Protein AF-A0A1R3K0H2-F1 (afdb_monomer)

Structure (mmCIF, N/CA/C/O backbone):
data_AF-A0A1R3K0H2-F1
#
_entry.id   AF-A0A1R3K0H2-F1
#
loop_
_atom_site.group_PDB
_atom_site.id
_atom_site.type_symbol
_atom_site.label_atom_id
_atom_site.label_alt_id
_atom_site.label_comp_id
_atom_site.label_asym_id
_atom_site.label_entity_id
_atom_site.label_seq_id
_atom_site.pdbx_PDB_ins_code
_atom_site.Cartn_x
_atom_site.Cartn_y
_atom_site.Cartn_z
_atom_site.occupancy
_atom_site.B_iso_or_equiv
_atom_site.auth_seq_id
_atom_site.auth_comp_id
_atom_site.auth_asym_id
_atom_site.auth_atom_id
_atom_site.pdbx_PDB_model_num
ATOM 1 N N . MET A 1 1 ? -1.964 -8.090 -6.653 1.00 83.81 1 MET A N 1
ATOM 2 C CA . MET A 1 1 ? -3.351 -7.677 -6.337 1.00 83.81 1 MET A CA 1
ATOM 3 C C . MET A 1 1 ? -4.010 -8.508 -5.232 1.00 83.81 1 MET A C 1
ATOM 5 O O . MET A 1 1 ? -4.432 -7.903 -4.263 1.00 83.81 1 MET A O 1
ATOM 9 N N . ALA A 1 2 ? -4.056 -9.849 -5.281 1.00 89.62 2 ALA A N 1
ATOM 10 C CA . ALA A 1 2 ? -4.729 -10.654 -4.237 1.00 89.62 2 ALA A CA 1
ATOM 11 C C . ALA A 1 2 ? -4.262 -10.350 -2.794 1.00 89.62 2 ALA A C 1
ATOM 13 O O . ALA A 1 2 ? -5.081 -10.056 -1.929 1.00 89.62 2 ALA A O 1
ATOM 14 N N . LYS A 1 3 ? -2.940 -10.290 -2.570 1.00 91.94 3 LYS A N 1
ATOM 15 C CA . LYS A 1 3 ? -2.349 -9.921 -1.270 1.00 91.94 3 LYS A CA 1
ATOM 16 C C . LYS A 1 3 ? -2.781 -8.531 -0.774 1.00 91.94 3 LYS A C 1
ATOM 18 O O . LYS A 1 3 ? -2.967 -8.337 0.417 1.00 91.94 3 LYS A O 1
ATOM 23 N N . MET A 1 4 ? -2.967 -7.564 -1.677 1.00 93.75 4 MET A N 1
ATOM 24 C CA . MET A 1 4 ? -3.469 -6.231 -1.317 1.00 93.75 4 MET A CA 1
ATOM 25 C C . MET A 1 4 ? -4.899 -6.316 -0.783 1.00 93.75 4 MET A C 1
ATOM 27 O O . MET A 1 4 ? -5.193 -5.753 0.265 1.00 93.75 4 MET A O 1
ATOM 31 N N . VAL A 1 5 ? -5.773 -7.039 -1.488 1.00 94.38 5 VAL A N 1
ATOM 32 C CA . VAL A 1 5 ? -7.184 -7.203 -1.109 1.00 94.38 5 VAL A CA 1
ATOM 33 C C . VAL A 1 5 ? -7.312 -7.862 0.264 1.00 94.38 5 VAL A C 1
ATOM 35 O O . VAL A 1 5 ? -8.096 -7.400 1.090 1.00 94.38 5 VAL A O 1
ATOM 38 N N . GLU A 1 6 ? -6.514 -8.891 0.543 1.00 95.31 6 GLU A N 1
ATOM 39 C CA . GLU A 1 6 ? -6.482 -9.569 1.845 1.00 95.31 6 GLU A CA 1
ATOM 40 C C . GLU A 1 6 ? -6.096 -8.616 2.991 1.00 95.31 6 GLU A C 1
ATOM 42 O O . GLU A 1 6 ? -6.810 -8.515 3.996 1.00 95.31 6 GLU A O 1
ATOM 47 N N . LEU A 1 7 ? -5.011 -7.852 2.818 1.00 95.69 7 LEU A N 1
ATOM 48 C CA . LEU A 1 7 ? -4.551 -6.892 3.826 1.00 95.69 7 LEU A CA 1
ATOM 49 C C . LEU A 1 7 ? -5.569 -5.766 4.050 1.00 95.69 7 LEU A C 1
ATOM 51 O O . LEU A 1 7 ? -5.880 -5.428 5.192 1.00 95.69 7 LEU A O 1
ATOM 55 N N . LEU A 1 8 ? -6.138 -5.221 2.972 1.00 95.88 8 LEU A N 1
ATOM 56 C CA . LEU A 1 8 ? -7.161 -4.177 3.048 1.00 95.88 8 LEU A CA 1
ATOM 57 C C . LEU A 1 8 ? -8.455 -4.674 3.691 1.00 95.88 8 LEU A C 1
ATOM 59 O O . LEU A 1 8 ? -9.085 -3.929 4.436 1.00 95.88 8 LEU A O 1
ATOM 63 N N . THR A 1 9 ? -8.841 -5.928 3.458 1.00 95.56 9 THR A N 1
ATOM 64 C CA . THR A 1 9 ? -10.026 -6.520 4.091 1.00 95.56 9 THR A CA 1
ATOM 65 C C . THR A 1 9 ? -9.815 -6.676 5.593 1.00 95.56 9 THR A C 1
ATOM 67 O O . THR A 1 9 ? -10.680 -6.290 6.379 1.00 95.56 9 THR A O 1
ATOM 70 N N . THR A 1 10 ? -8.646 -7.166 6.009 1.00 95.12 10 THR A N 1
ATOM 71 C CA . THR A 1 10 ? -8.306 -7.288 7.434 1.00 95.12 10 THR A CA 1
ATOM 72 C C . THR A 1 10 ? -8.248 -5.912 8.107 1.00 95.12 10 THR A C 1
ATOM 74 O O . THR A 1 10 ? -8.772 -5.727 9.207 1.00 95.12 10 THR A O 1
ATOM 77 N N . LEU A 1 11 ? -7.675 -4.906 7.436 1.00 94.81 11 LEU A N 1
ATOM 78 C CA . LEU A 1 11 ? -7.683 -3.527 7.921 1.00 94.81 11 LEU A CA 1
ATOM 79 C C . LEU A 1 11 ? -9.108 -2.959 8.013 1.00 94.81 11 LEU A C 1
ATOM 81 O O . LEU A 1 11 ? -9.439 -2.342 9.023 1.00 94.81 11 LEU A O 1
ATOM 85 N N . LYS A 1 12 ? -9.968 -3.202 7.013 1.00 95.25 12 LYS A N 1
ATOM 86 C CA . LYS A 1 12 ? -11.378 -2.781 7.022 1.00 95.25 12 LYS A CA 1
ATOM 87 C C . LYS A 1 12 ? -12.093 -3.285 8.271 1.00 95.25 12 LYS A C 1
ATOM 89 O O . LYS A 1 12 ? -12.734 -2.495 8.955 1.00 95.25 12 LYS A O 1
ATOM 94 N N . GLN A 1 13 ? -11.951 -4.573 8.588 1.00 94.56 13 GLN A N 1
ATOM 95 C CA . GLN A 1 13 ? -12.569 -5.162 9.781 1.00 94.56 13 GLN A CA 1
ATOM 96 C C . GLN A 1 13 ? -12.091 -4.471 11.057 1.00 94.56 13 GLN A C 1
ATOM 98 O O . GLN A 1 13 ? -12.905 -4.071 11.885 1.00 94.56 13 GLN A O 1
ATOM 103 N N . ARG A 1 14 ? -10.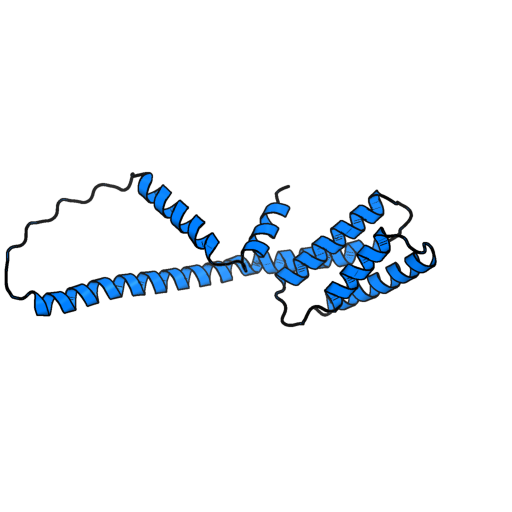779 -4.238 11.178 1.00 92.75 14 ARG A N 1
ATOM 104 C CA . ARG A 1 14 ? -10.211 -3.536 12.334 1.00 92.75 14 ARG A CA 1
ATOM 105 C C . ARG A 1 14 ? -10.749 -2.109 12.471 1.00 92.75 14 ARG A C 1
ATOM 107 O O . ARG A 1 14 ? -11.093 -1.698 13.575 1.00 92.75 14 ARG A O 1
ATOM 114 N N . VAL A 1 15 ? -10.835 -1.365 11.369 1.00 92.06 15 VAL A N 1
ATOM 115 C CA . VAL A 1 15 ? -11.364 0.009 11.349 1.00 92.06 15 VAL A CA 1
ATOM 116 C C . VAL A 1 15 ? -12.847 0.037 11.722 1.00 92.06 15 VAL A C 1
ATOM 118 O O . VAL A 1 15 ? -13.253 0.911 12.481 1.00 92.06 15 VAL A O 1
ATOM 121 N N . LEU A 1 16 ? -13.643 -0.933 11.263 1.00 92.88 16 LEU A N 1
ATOM 122 C CA . LEU A 1 16 ? -15.051 -1.059 11.650 1.00 92.88 16 LEU A CA 1
ATOM 123 C C . LEU A 1 16 ? -15.216 -1.357 13.147 1.00 92.88 16 LEU A C 1
ATOM 125 O O . LEU A 1 16 ? -16.067 -0.748 13.789 1.00 92.88 16 LEU A O 1
ATOM 129 N N . THR A 1 17 ? -14.376 -2.222 13.727 1.00 91.75 17 THR A N 1
ATOM 130 C CA . THR A 1 17 ? -14.357 -2.437 15.185 1.00 91.75 17 THR A CA 1
ATOM 131 C C . THR A 1 17 ? -14.039 -1.140 15.928 1.00 91.75 17 THR A C 1
ATOM 133 O O . THR A 1 17 ? -14.741 -0.785 16.868 1.00 91.75 17 THR A O 1
ATOM 136 N N . LEU A 1 18 ? -13.038 -0.380 15.478 1.00 90.19 18 LEU A N 1
ATOM 137 C CA . LEU A 1 18 ? -12.694 0.899 16.107 1.00 90.19 18 LEU A CA 1
ATOM 138 C C . LEU A 1 18 ? -13.815 1.939 15.977 1.00 90.19 18 LEU A C 1
ATOM 140 O O . LEU A 1 18 ? -14.055 2.680 16.922 1.00 90.19 18 LEU A O 1
ATOM 144 N N . LEU A 1 19 ? -14.524 1.978 14.846 1.00 90.75 19 LEU A N 1
ATOM 145 C CA . LEU A 1 19 ? -15.686 2.854 14.656 1.00 90.75 19 LEU A CA 1
ATOM 146 C C . LEU A 1 19 ? -16.869 2.481 15.558 1.00 90.75 19 LEU A C 1
ATOM 148 O O . LEU A 1 19 ? -17.647 3.364 15.896 1.00 90.75 19 LEU A O 1
ATOM 152 N N . SER A 1 20 ? -16.992 1.216 15.977 1.00 88.94 20 SER A N 1
ATOM 153 C CA . SER A 1 20 ? -18.007 0.813 16.964 1.00 88.94 20 SER A CA 1
ATOM 154 C C . SER A 1 20 ? -17.695 1.292 18.386 1.00 88.94 20 SER A C 1
ATOM 156 O O . SER A 1 20 ? -18.603 1.466 19.190 1.00 88.94 20 SER A O 1
ATOM 158 N N . GLU A 1 21 ? -16.416 1.526 18.699 1.00 88.06 21 GLU A N 1
ATOM 159 C CA . GLU A 1 21 ? -15.972 2.062 19.994 1.00 88.06 21 GLU A CA 1
ATOM 160 C C . GLU A 1 21 ? -15.895 3.600 19.992 1.00 88.06 21 GLU A C 1
ATOM 162 O O . GLU A 1 21 ? -16.084 4.239 21.026 1.00 88.06 21 GLU A O 1
ATOM 167 N N . TRP A 1 22 ? -15.608 4.191 18.830 1.00 84.31 22 TRP A N 1
ATOM 168 C CA . TRP A 1 22 ? -15.421 5.626 18.613 1.00 84.31 22 TRP A CA 1
ATOM 169 C C . TRP A 1 22 ? -16.321 6.099 17.469 1.00 84.31 22 TRP A C 1
ATOM 171 O O . TRP A 1 22 ? -15.839 6.400 16.369 1.00 84.31 22 TRP A O 1
ATOM 181 N N . GLU A 1 23 ? -17.630 6.133 17.731 1.00 78.12 23 GLU A N 1
ATOM 182 C CA . GLU A 1 23 ? -18.634 6.569 16.756 1.00 78.12 23 GLU A CA 1
ATOM 183 C C . GLU A 1 23 ? -18.294 7.959 16.187 1.00 78.12 23 GLU A C 1
ATOM 185 O O . GLU A 1 23 ? -17.787 8.841 16.884 1.00 78.12 23 GLU A O 1
ATOM 190 N N . ASP A 1 24 ? -18.535 8.133 14.885 1.00 77.00 24 ASP A N 1
ATOM 191 C CA . ASP A 1 24 ? -18.337 9.384 14.142 1.00 77.00 24 ASP A CA 1
ATOM 192 C C . ASP A 1 24 ? -16.923 9.990 14.161 1.00 77.00 24 ASP A C 1
ATOM 194 O O . ASP A 1 24 ? -16.741 11.170 13.858 1.00 77.00 24 ASP A O 1
ATOM 198 N N . HIS A 1 25 ? -15.875 9.199 14.428 1.00 87.75 25 HIS A N 1
ATOM 199 C CA . HIS A 1 25 ? -14.508 9.708 14.314 1.00 87.75 25 HIS A CA 1
ATOM 200 C C . HIS A 1 25 ? -14.132 9.988 12.836 1.00 87.75 25 HIS A C 1
ATOM 202 O O . HIS A 1 25 ? -13.887 9.045 12.066 1.00 87.75 25 HIS A O 1
ATOM 208 N N . PRO A 1 26 ? -13.967 11.261 12.414 1.00 87.88 26 PRO A N 1
ATOM 209 C CA . PRO A 1 26 ? -13.812 11.623 10.998 1.00 87.88 26 PRO A CA 1
ATOM 210 C C . PRO A 1 26 ? -12.513 11.075 10.390 1.00 87.88 26 PRO A C 1
ATOM 212 O O . PRO A 1 26 ? -12.411 10.817 9.189 1.00 87.88 26 PRO A O 1
ATOM 215 N N . GLY A 1 27 ? -11.491 10.860 11.222 1.00 89.06 27 GLY A N 1
ATOM 216 C CA . GLY A 1 27 ? -10.244 10.232 10.801 1.00 89.06 27 GLY A CA 1
ATOM 217 C C . GLY A 1 27 ? -10.419 8.762 10.407 1.00 89.06 27 GLY A C 1
ATOM 218 O O . GLY A 1 27 ? -9.862 8.349 9.392 1.00 89.06 27 GLY A O 1
ATOM 219 N N . LEU A 1 28 ? -11.225 8.005 11.163 1.00 90.62 28 LEU A N 1
ATOM 220 C CA . LEU A 1 28 ? -11.474 6.580 10.915 1.00 90.62 28 LEU A CA 1
ATOM 221 C C . LEU A 1 28 ? -12.413 6.394 9.720 1.00 90.62 28 LEU A C 1
ATOM 223 O O . LEU A 1 28 ? -12.140 5.554 8.866 1.00 90.62 28 LEU A O 1
ATOM 227 N N . GLN A 1 29 ? -13.449 7.233 9.603 1.00 91.31 29 GLN A N 1
ATOM 228 C CA . GLN A 1 29 ? -14.325 7.257 8.427 1.00 91.31 29 GLN A CA 1
ATOM 229 C C . GLN A 1 29 ? -13.528 7.519 7.147 1.00 91.31 29 GLN A C 1
ATOM 231 O O . GLN A 1 29 ? -13.678 6.798 6.165 1.00 91.31 29 GLN A O 1
ATOM 236 N N . LYS A 1 30 ? -12.592 8.480 7.172 1.00 91.25 30 LYS A N 1
ATOM 237 C CA . LYS A 1 30 ? -11.777 8.756 5.986 1.00 91.25 30 LYS A CA 1
ATOM 238 C C . LYS A 1 30 ? -10.866 7.592 5.602 1.00 91.25 30 LYS A C 1
ATOM 240 O O . LYS A 1 30 ? -10.655 7.354 4.420 1.00 91.25 30 LYS A O 1
ATOM 245 N N . VAL A 1 31 ? -10.318 6.876 6.583 1.00 92.38 31 VAL A N 1
ATOM 246 C CA . VAL A 1 31 ? -9.542 5.652 6.330 1.00 92.38 31 VAL A CA 1
ATOM 247 C C . VAL A 1 31 ? -10.438 4.576 5.708 1.00 92.38 31 VAL A C 1
ATOM 249 O O . VAL A 1 31 ? -10.039 3.964 4.721 1.00 92.38 31 VAL A O 1
ATOM 252 N N . LEU A 1 32 ? -11.655 4.390 6.225 1.00 94.00 32 LEU A N 1
ATOM 253 C CA . LEU A 1 32 ? -12.625 3.436 5.688 1.00 94.00 32 LEU A CA 1
ATOM 254 C C . LEU A 1 32 ? -12.996 3.741 4.228 1.00 94.00 32 LEU A C 1
ATOM 256 O O . LEU A 1 32 ? -12.903 2.846 3.392 1.00 94.00 32 LEU A O 1
ATOM 260 N N . GLU A 1 33 ? -13.326 4.995 3.903 1.00 93.50 33 GLU A N 1
ATOM 261 C CA . GLU A 1 33 ? -13.623 5.428 2.526 1.00 93.50 33 GLU A CA 1
ATOM 262 C C . GLU A 1 33 ? -12.489 5.076 1.554 1.00 93.50 33 GLU A C 1
ATOM 264 O O . GLU A 1 33 ? -12.728 4.600 0.445 1.00 93.50 33 GLU A O 1
ATOM 269 N N . LEU A 1 34 ? -11.236 5.298 1.966 1.00 92.62 34 LEU A N 1
ATOM 270 C CA . LEU A 1 34 ? -10.072 4.997 1.133 1.00 92.62 34 LEU A CA 1
ATOM 271 C C . LEU A 1 34 ? -9.880 3.497 0.937 1.00 92.62 34 LEU A C 1
ATOM 273 O O . LEU A 1 34 ? -9.536 3.071 -0.163 1.00 92.62 34 LEU A O 1
ATOM 277 N N . ILE A 1 35 ? -10.126 2.692 1.971 1.00 94.56 35 ILE A N 1
ATOM 278 C CA . ILE A 1 35 ? -10.078 1.232 1.858 1.00 94.56 35 ILE A CA 1
ATOM 279 C C . ILE A 1 35 ? -11.144 0.742 0.875 1.00 94.56 35 ILE A C 1
ATOM 281 O O . ILE A 1 35 ? -10.847 -0.083 0.015 1.00 94.56 35 ILE A O 1
ATOM 285 N N . GLU A 1 36 ? -12.370 1.255 0.965 1.00 92.94 36 GLU A N 1
ATOM 286 C CA . GLU A 1 36 ? -13.456 0.874 0.057 1.00 92.94 36 GLU A CA 1
ATOM 287 C C . GLU A 1 36 ? -13.173 1.291 -1.384 1.00 92.94 36 GLU A C 1
ATOM 289 O O . GLU A 1 36 ? -13.356 0.491 -2.300 1.00 92.94 36 GLU A O 1
ATOM 294 N N . MET A 1 37 ? -12.635 2.496 -1.578 1.00 93.88 37 MET A N 1
ATOM 295 C CA . MET A 1 37 ? -12.185 2.963 -2.886 1.00 93.88 37 MET A CA 1
ATOM 296 C C . MET A 1 37 ? -11.101 2.049 -3.468 1.00 93.88 37 MET A C 1
ATOM 298 O O . MET A 1 37 ? -11.191 1.671 -4.632 1.00 93.88 37 MET A O 1
ATOM 302 N N . LEU A 1 38 ? -10.103 1.666 -2.665 1.00 92.19 38 LEU A N 1
ATOM 303 C CA . LEU A 1 38 ? -9.014 0.780 -3.082 1.00 92.19 38 LEU A CA 1
ATOM 304 C C . LEU A 1 38 ? -9.493 -0.639 -3.412 1.00 92.19 38 LEU A C 1
ATOM 306 O O . LEU A 1 38 ? -8.995 -1.250 -4.355 1.00 92.19 38 LEU A O 1
ATOM 310 N N . LEU A 1 39 ? -10.460 -1.164 -2.656 1.00 93.12 39 LEU A N 1
ATOM 311 C CA . LEU A 1 39 ? -11.068 -2.472 -2.911 1.00 93.12 39 LEU A CA 1
ATOM 312 C C . LEU A 1 39 ? -11.958 -2.476 -4.164 1.00 93.12 39 LEU A C 1
ATOM 314 O O . LEU A 1 39 ? -12.143 -3.530 -4.767 1.00 93.12 39 LEU A O 1
ATOM 318 N N . ALA A 1 40 ? -12.483 -1.318 -4.570 1.00 93.06 40 ALA A N 1
ATOM 319 C CA . ALA A 1 40 ? -13.296 -1.159 -5.774 1.00 93.06 40 ALA A CA 1
ATOM 320 C C . ALA A 1 40 ? -12.472 -0.980 -7.066 1.00 93.06 40 ALA A C 1
ATOM 322 O O . ALA A 1 40 ? -13.046 -0.874 -8.152 1.00 93.06 40 ALA A O 1
ATOM 323 N N . ILE A 1 41 ? -11.137 -0.932 -6.978 1.00 87.56 41 ILE A N 1
ATOM 324 C CA . ILE A 1 41 ? -10.267 -0.732 -8.140 1.00 87.56 41 ILE A CA 1
ATOM 325 C C . ILE A 1 41 ? -10.353 -1.942 -9.097 1.00 87.56 41 ILE A C 1
ATOM 327 O O . ILE A 1 41 ? -10.151 -3.079 -8.662 1.00 87.56 41 ILE A O 1
ATOM 331 N N . PRO A 1 42 ? -10.581 -1.734 -10.414 1.00 86.62 42 PRO A N 1
ATOM 332 C CA . PRO A 1 42 ? -10.559 -2.814 -11.400 1.00 86.62 42 PRO A CA 1
ATOM 333 C C . PRO A 1 42 ? -9.203 -3.524 -11.462 1.00 86.62 42 PRO A C 1
ATOM 335 O O . PRO A 1 42 ? -8.159 -2.877 -11.393 1.00 86.62 42 PRO A O 1
ATOM 338 N N . LEU A 1 43 ? -9.197 -4.837 -11.708 1.00 80.94 43 LEU A N 1
ATOM 339 C CA . LEU A 1 43 ? -7.959 -5.620 -11.866 1.00 80.94 43 LEU A CA 1
ATOM 340 C C . LEU A 1 43 ? -7.087 -5.175 -13.051 1.00 80.94 43 LEU A C 1
ATOM 342 O O . LEU A 1 43 ? -5.891 -5.444 -13.049 1.00 80.94 43 LEU A O 1
ATOM 346 N N . SER A 1 44 ? -7.672 -4.493 -14.038 1.00 81.81 44 SER A N 1
ATOM 347 C CA . SER A 1 44 ? -6.956 -3.891 -15.169 1.00 81.81 44 SER A CA 1
ATOM 348 C C . SER A 1 44 ? -6.187 -2.617 -14.804 1.00 81.81 44 SER A C 1
ATOM 350 O O . SER A 1 44 ? -5.490 -2.060 -15.647 1.00 81.81 44 SER A O 1
ATOM 352 N N . THR A 1 45 ? -6.331 -2.120 -13.574 1.00 82.50 45 THR A N 1
ATOM 353 C CA . THR A 1 45 ? -5.674 -0.891 -13.135 1.00 82.50 45 THR A CA 1
ATOM 354 C C . THR A 1 45 ? -4.159 -1.085 -13.065 1.00 82.50 45 THR A C 1
ATOM 356 O O . THR A 1 45 ? -3.708 -2.070 -12.473 1.00 82.50 45 THR A O 1
ATOM 359 N N . PRO A 1 46 ? -3.364 -0.138 -13.596 1.00 84.75 46 PRO A N 1
ATOM 360 C CA . PRO A 1 46 ? -1.911 -0.188 -13.490 1.00 84.75 46 PRO A CA 1
ATOM 361 C C . PRO A 1 46 ? -1.432 -0.307 -12.036 1.00 84.75 46 PRO A C 1
ATOM 363 O O . PRO A 1 46 ? -1.971 0.355 -11.142 1.00 84.75 46 PRO A O 1
ATOM 366 N N . LEU A 1 47 ? -0.378 -1.102 -11.815 1.00 85.38 47 LEU A N 1
ATOM 367 C CA . LEU A 1 47 ? 0.219 -1.333 -10.492 1.00 85.38 47 LEU A CA 1
ATOM 368 C C . LEU A 1 47 ? 0.557 -0.015 -9.780 1.00 85.38 47 LEU A C 1
ATOM 370 O O . LEU A 1 47 ? 0.200 0.149 -8.615 1.00 85.38 47 LEU A O 1
ATOM 374 N N . ALA A 1 48 ? 1.142 0.939 -10.509 1.00 83.12 48 ALA A N 1
ATOM 375 C CA . ALA A 1 48 ? 1.515 2.259 -10.005 1.00 83.12 48 ALA A CA 1
ATOM 376 C C . ALA A 1 48 ? 0.340 3.010 -9.371 1.00 83.12 48 ALA A C 1
ATOM 378 O O . ALA A 1 48 ? 0.457 3.583 -8.292 1.00 83.12 48 ALA A O 1
ATOM 379 N N . LYS A 1 49 ? -0.845 2.945 -9.985 1.00 84.25 49 LYS A N 1
ATOM 380 C CA . LYS A 1 49 ? -2.036 3.620 -9.461 1.00 84.25 49 LYS A CA 1
ATOM 381 C C . LYS A 1 49 ? -2.543 2.968 -8.173 1.00 84.25 49 LYS A C 1
ATOM 383 O O . LYS A 1 49 ? -2.950 3.673 -7.248 1.00 84.25 49 LYS A O 1
ATOM 388 N N . ALA A 1 50 ? -2.491 1.639 -8.088 1.00 87.69 50 ALA A N 1
ATOM 389 C CA . ALA A 1 50 ? -2.803 0.923 -6.852 1.00 87.69 50 ALA A CA 1
ATOM 390 C C . ALA A 1 50 ? -1.767 1.222 -5.749 1.00 87.69 50 ALA A C 1
ATOM 392 O O . ALA A 1 50 ? -2.141 1.439 -4.595 1.00 87.69 50 ALA A O 1
ATOM 393 N N . LEU A 1 51 ? -0.482 1.301 -6.110 1.00 88.31 51 LEU A N 1
ATOM 394 C CA . LEU A 1 51 ? 0.619 1.653 -5.216 1.00 88.31 51 LEU A CA 1
ATOM 395 C C . LEU A 1 51 ? 0.454 3.059 -4.622 1.00 88.31 51 LEU A C 1
ATOM 397 O O . LEU A 1 51 ? 0.525 3.208 -3.401 1.00 88.31 51 LEU A O 1
ATOM 401 N N . SER A 1 52 ? 0.156 4.070 -5.445 1.00 87.38 52 SER A N 1
ATOM 402 C CA . SER A 1 52 ? -0.098 5.436 -4.965 1.00 87.38 52 SER A CA 1
ATOM 403 C C . SER A 1 52 ? -1.276 5.488 -3.988 1.00 87.38 52 SER A C 1
ATOM 405 O O . SER A 1 52 ? -1.212 6.164 -2.961 1.00 87.38 52 SER A O 1
ATOM 407 N N . GLY A 1 53 ? -2.347 4.736 -4.262 1.00 89.69 53 GLY A N 1
ATOM 408 C CA . GLY A 1 53 ? -3.490 4.643 -3.354 1.00 89.69 53 GLY A CA 1
ATOM 409 C C . GLY A 1 53 ? -3.127 4.020 -1.999 1.00 89.69 53 GLY A C 1
ATOM 410 O O . GLY A 1 53 ? -3.552 4.522 -0.957 1.00 89.69 53 GLY A O 1
ATOM 411 N N . LEU A 1 54 ? -2.293 2.973 -1.987 1.00 91.06 54 LEU A N 1
ATOM 412 C CA . LEU A 1 54 ? -1.790 2.360 -0.751 1.00 91.06 54 LEU A CA 1
ATOM 413 C C . LEU A 1 54 ? -0.885 3.305 0.048 1.00 91.06 54 LEU A C 1
ATOM 415 O O . LEU A 1 54 ? -1.014 3.390 1.268 1.00 91.06 54 LEU A O 1
ATOM 419 N N . GLN A 1 55 ? 0.001 4.045 -0.621 1.00 89.56 55 GLN A N 1
ATOM 420 C CA . GLN A 1 55 ? 0.852 5.051 0.023 1.00 89.56 55 GLN A CA 1
ATOM 421 C C . GLN A 1 55 ? 0.015 6.162 0.667 1.00 89.56 55 GLN A C 1
ATOM 423 O O . GLN A 1 55 ? 0.263 6.549 1.812 1.00 89.56 55 GLN A O 1
ATOM 428 N N . PHE A 1 56 ? -1.020 6.633 -0.033 1.00 89.88 56 PHE A N 1
ATOM 429 C CA . PHE A 1 56 ? -1.947 7.628 0.496 1.00 89.88 56 PHE A CA 1
ATOM 430 C C . PHE A 1 56 ? -2.704 7.114 1.730 1.00 89.88 56 PHE A C 1
ATOM 432 O O . PHE A 1 56 ? -2.809 7.824 2.735 1.00 89.88 56 PHE A O 1
ATOM 439 N N . LEU A 1 57 ? -3.176 5.862 1.692 1.00 90.81 57 LEU A N 1
ATOM 440 C CA . LEU A 1 57 ? -3.815 5.204 2.833 1.00 90.81 57 LEU A CA 1
ATOM 441 C C . LEU A 1 57 ? -2.869 5.117 4.040 1.00 90.81 57 LEU A C 1
ATOM 443 O O . LEU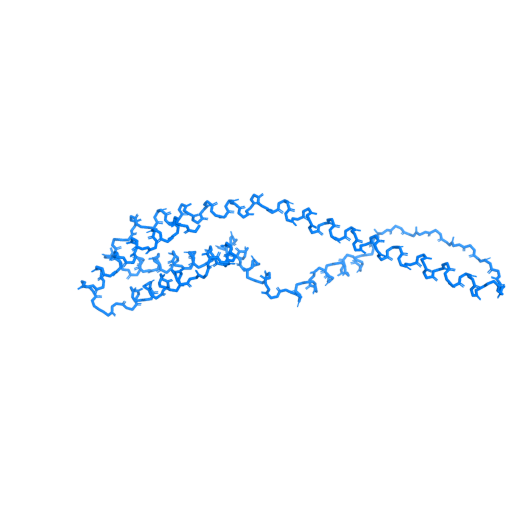 A 1 57 ? -3.247 5.525 5.137 1.00 90.81 57 LEU A O 1
ATOM 447 N N . LEU A 1 58 ? -1.637 4.639 3.841 1.00 89.69 58 LEU A N 1
ATOM 448 C CA . LEU A 1 58 ? -0.626 4.539 4.898 1.00 89.69 58 LEU A CA 1
ATOM 449 C C . LEU A 1 58 ? -0.329 5.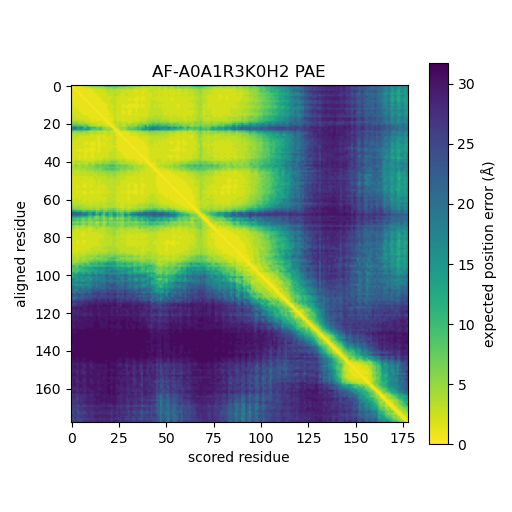899 5.533 1.00 89.69 58 LEU A C 1
ATOM 451 O O . LEU A 1 58 ? -0.264 6.011 6.757 1.00 89.69 58 LEU A O 1
ATOM 455 N N . ASN A 1 59 ? -0.207 6.951 4.720 1.00 89.25 59 ASN A N 1
ATOM 456 C CA . ASN A 1 59 ? -0.021 8.304 5.230 1.00 89.25 59 ASN A CA 1
ATOM 457 C C . ASN A 1 59 ? -1.215 8.756 6.083 1.00 89.25 59 ASN A C 1
ATOM 459 O O . ASN A 1 59 ? -1.036 9.309 7.167 1.00 89.25 59 ASN A O 1
ATOM 463 N N . ARG A 1 60 ? -2.446 8.472 5.637 1.00 87.50 60 ARG A N 1
ATOM 464 C CA . ARG A 1 60 ? -3.654 8.803 6.402 1.00 87.50 60 ARG A CA 1
ATOM 465 C C . ARG A 1 60 ? -3.714 8.059 7.737 1.00 87.50 60 ARG A C 1
ATOM 467 O O . ARG A 1 60 ? -4.098 8.661 8.737 1.00 87.50 60 ARG A O 1
ATOM 474 N N . MET A 1 61 ? -3.326 6.785 7.762 1.00 88.31 61 MET A N 1
ATOM 475 C CA . MET A 1 61 ? -3.252 5.985 8.987 1.00 88.31 61 MET A CA 1
ATOM 476 C C . MET A 1 61 ? -2.189 6.517 9.951 1.00 88.31 61 MET A C 1
ATOM 478 O O . MET A 1 61 ? -2.466 6.642 11.140 1.00 88.31 61 MET A O 1
ATOM 482 N N . ARG A 1 62 ? -1.014 6.910 9.447 1.00 86.50 62 ARG A N 1
ATOM 483 C CA . ARG A 1 62 ? 0.041 7.532 10.259 1.00 86.50 62 ARG A CA 1
ATOM 484 C C . ARG A 1 62 ? -0.444 8.823 10.919 1.00 86.50 62 ARG A C 1
ATOM 486 O O . ARG A 1 62 ? -0.361 8.958 12.134 1.00 86.50 62 ARG A O 1
ATOM 493 N N . MET A 1 63 ? -1.045 9.723 10.138 1.00 85.44 63 MET A N 1
ATOM 494 C CA . MET A 1 63 ? -1.635 10.966 10.656 1.00 85.44 63 MET A CA 1
ATOM 495 C C . MET A 1 63 ? -2.717 10.699 11.707 1.00 85.44 63 MET A C 1
ATOM 497 O O . MET A 1 63 ? -2.846 11.447 12.673 1.00 85.44 63 MET A O 1
ATOM 501 N N . LEU A 1 64 ? -3.508 9.638 11.534 1.00 85.75 64 LEU A N 1
ATOM 502 C CA . LEU A 1 64 ? -4.510 9.235 12.516 1.00 85.75 64 LEU A CA 1
ATOM 503 C C . LEU A 1 64 ? -3.868 8.782 13.841 1.00 85.75 64 LEU A C 1
ATOM 505 O O . LEU A 1 64 ? -4.386 9.123 14.900 1.00 85.75 64 LEU A O 1
ATOM 509 N N . GLN A 1 65 ? -2.754 8.048 13.786 1.00 83.94 65 GLN A N 1
ATOM 510 C CA . GLN A 1 65 ? -2.030 7.584 14.975 1.00 83.94 65 GLN A CA 1
ATOM 511 C C . GLN A 1 65 ? -1.315 8.728 15.708 1.00 83.94 65 GLN A C 1
ATOM 513 O O . GLN A 1 65 ? -1.378 8.797 16.934 1.00 83.94 65 GLN A O 1
ATOM 518 N N . GLU A 1 66 ? -0.686 9.652 14.976 1.00 81.19 66 GLU A N 1
ATOM 519 C CA . GLU A 1 66 ? 0.006 10.817 15.552 1.00 81.19 66 GLU A CA 1
ATOM 520 C C . GLU A 1 66 ? -0.963 11.774 16.259 1.00 81.19 66 GLU A C 1
ATOM 522 O O . GLU A 1 66 ? -0.686 12.248 17.359 1.00 81.19 66 GLU A O 1
ATOM 527 N N . ASN A 1 67 ? -2.140 12.002 15.668 1.00 73.81 67 ASN A N 1
ATOM 528 C CA . ASN A 1 67 ? -3.181 12.855 16.247 1.00 73.81 67 ASN A CA 1
ATOM 529 C C . ASN A 1 67 ? -4.034 12.138 17.313 1.00 73.81 67 ASN A C 1
ATOM 531 O O . ASN A 1 67 ? -4.923 12.747 17.909 1.00 73.81 67 ASN A O 1
ATOM 535 N N . GLY A 1 68 ? -3.787 10.848 17.562 1.00 64.88 68 GLY A N 1
ATOM 536 C CA . GLY A 1 68 ? -4.579 10.030 18.473 1.00 64.88 68 GLY A CA 1
ATOM 537 C C . GLY A 1 68 ? -3.938 8.674 18.754 1.00 64.88 68 GLY A C 1
ATOM 538 O O . GLY A 1 68 ? -4.286 7.672 18.134 1.00 64.88 68 GLY A O 1
ATOM 539 N N . SER A 1 69 ? -3.086 8.609 19.784 1.00 61.59 69 SER A N 1
ATOM 540 C CA . SER A 1 69 ? -2.377 7.389 20.230 1.00 61.59 69 SER A CA 1
ATOM 541 C C . SER A 1 69 ? -3.288 6.219 20.660 1.00 61.59 69 SER A C 1
ATOM 543 O O . SER A 1 69 ? -2.789 5.164 21.049 1.00 61.59 69 SER A O 1
ATOM 545 N N . LYS A 1 70 ? -4.617 6.383 20.645 1.00 68.69 70 LYS A N 1
ATOM 546 C CA . LYS A 1 70 ? -5.581 5.376 21.118 1.00 68.69 70 LYS A CA 1
ATOM 547 C C . LYS A 1 70 ? -5.896 4.294 20.080 1.00 68.69 70 LYS A C 1
ATOM 549 O O . LYS A 1 70 ? -6.447 3.259 20.442 1.00 68.69 70 LYS A O 1
ATOM 554 N N . PHE A 1 71 ? -5.541 4.493 18.810 1.00 77.31 71 PHE A N 1
ATOM 555 C CA . PHE A 1 71 ? -5.838 3.532 17.747 1.00 77.31 71 PHE A CA 1
ATOM 556 C C . PHE A 1 71 ? -4.658 2.581 17.521 1.00 77.31 71 PHE A C 1
ATOM 558 O O . PHE A 1 71 ? -3.675 2.925 16.862 1.00 77.31 71 PHE A O 1
ATOM 565 N N . SER A 1 72 ? -4.762 1.356 18.044 1.00 75.12 72 SER A N 1
ATOM 566 C CA . SER A 1 72 ? -3.800 0.295 17.725 1.00 75.12 72 SER A CA 1
ATOM 567 C C . SER A 1 72 ? -4.067 -0.243 16.313 1.00 75.12 72 SER A C 1
ATOM 569 O O . SER A 1 72 ? -4.899 -1.139 16.114 1.00 75.12 72 SER A O 1
ATOM 571 N N . LEU A 1 73 ? -3.404 0.387 15.337 1.00 80.69 73 LEU A N 1
ATOM 572 C CA . LEU A 1 73 ? -3.377 0.016 13.917 1.00 80.69 73 LEU A CA 1
ATOM 573 C C . LEU A 1 73 ? -2.003 -0.496 13.459 1.00 80.69 73 LEU A C 1
ATOM 575 O O . LEU A 1 73 ? -1.886 -0.939 12.320 1.00 80.69 73 LEU A O 1
ATOM 579 N N . SER A 1 74 ? -0.982 -0.450 14.321 1.00 78.94 74 SER A N 1
ATOM 580 C CA . SER A 1 74 ? 0.408 -0.774 13.970 1.00 78.94 74 SER A CA 1
ATOM 581 C C . SER A 1 74 ? 0.557 -2.179 13.381 1.00 78.94 74 SER A C 1
ATOM 583 O O . SER A 1 74 ? 1.207 -2.331 12.351 1.00 78.94 74 SER A O 1
ATOM 585 N N . ASP A 1 75 ? -0.167 -3.160 13.930 1.00 84.06 75 ASP A N 1
ATOM 586 C CA . ASP A 1 75 ? -0.166 -4.552 13.451 1.00 84.06 75 ASP A CA 1
ATOM 587 C C . ASP A 1 75 ? -0.591 -4.685 11.974 1.00 84.06 75 ASP A C 1
ATOM 589 O O . ASP A 1 75 ? -0.184 -5.616 11.283 1.00 84.06 75 ASP A O 1
ATOM 593 N N . GLN A 1 76 ? -1.386 -3.732 11.471 1.00 88.62 76 GLN A N 1
ATOM 594 C CA . GLN A 1 76 ? -1.866 -3.701 10.085 1.00 88.62 76 GLN A CA 1
ATOM 595 C C . GLN A 1 76 ? -0.999 -2.826 9.173 1.00 88.62 76 GLN A C 1
ATOM 597 O O . GLN A 1 76 ? -1.012 -3.007 7.954 1.00 88.62 76 GLN A O 1
ATOM 602 N N . VAL A 1 77 ? -0.253 -1.877 9.745 1.00 87.56 77 VAL A N 1
ATOM 603 C CA . VAL A 1 77 ? 0.618 -0.960 8.999 1.00 87.56 77 VAL A CA 1
ATOM 604 C C . VAL A 1 77 ? 1.836 -1.697 8.455 1.00 87.56 77 VAL A C 1
ATOM 606 O O . VAL A 1 77 ? 2.153 -1.532 7.278 1.00 87.56 77 VAL A O 1
ATOM 609 N N . ASP A 1 78 ? 2.480 -2.546 9.257 1.00 89.69 78 ASP A N 1
ATOM 610 C CA . ASP A 1 78 ? 3.721 -3.219 8.851 1.00 89.69 78 ASP A CA 1
ATOM 611 C C . ASP A 1 78 ? 3.542 -4.145 7.630 1.00 89.69 78 ASP A C 1
ATOM 613 O O . ASP A 1 78 ? 4.323 -4.035 6.675 1.00 89.69 78 ASP A O 1
ATOM 617 N N . PRO A 1 79 ? 2.500 -5.003 7.556 1.00 93.25 79 PRO A N 1
ATOM 618 C CA . PRO A 1 79 ? 2.251 -5.816 6.365 1.00 93.25 79 PRO A CA 1
ATOM 619 C C . PRO A 1 79 ? 1.962 -4.982 5.110 1.00 93.25 79 PRO A C 1
ATOM 621 O O . PRO A 1 79 ? 2.394 -5.345 4.011 1.00 93.25 79 PRO A O 1
ATOM 624 N N . LEU A 1 80 ? 1.245 -3.861 5.258 1.00 92.62 80 LEU A N 1
ATOM 625 C CA . LEU A 1 80 ? 0.947 -2.942 4.157 1.00 92.62 80 LEU A CA 1
ATOM 626 C C . LEU A 1 80 ? 2.206 -2.214 3.679 1.00 92.62 80 LEU A C 1
ATOM 628 O O . LEU A 1 80 ? 2.425 -2.105 2.473 1.00 92.62 80 LEU A O 1
ATOM 632 N N . LEU A 1 81 ? 3.058 -1.767 4.601 1.00 91.12 81 LEU A N 1
ATOM 633 C CA . LEU A 1 81 ? 4.329 -1.129 4.278 1.00 91.12 81 LEU A CA 1
ATOM 634 C C . LEU A 1 81 ? 5.260 -2.101 3.544 1.00 91.12 81 LEU A C 1
ATOM 636 O O . LEU A 1 81 ? 5.815 -1.755 2.504 1.00 91.12 81 LEU A O 1
ATOM 640 N N . SER A 1 82 ? 5.355 -3.346 4.018 1.00 93.56 82 SER A N 1
ATOM 641 C CA . SER A 1 82 ? 6.106 -4.408 3.340 1.00 93.56 82 SER A CA 1
ATOM 642 C C . SER A 1 82 ? 5.607 -4.644 1.909 1.00 93.56 82 SER A C 1
ATOM 644 O O . SER A 1 82 ? 6.411 -4.785 0.982 1.00 93.56 82 SER A O 1
ATOM 646 N N . LEU A 1 83 ? 4.283 -4.638 1.701 1.00 94.25 83 LEU A N 1
ATOM 647 C CA . LEU A 1 83 ? 3.696 -4.750 0.367 1.00 94.25 83 LEU A CA 1
ATOM 648 C C . LEU A 1 83 ? 4.100 -3.568 -0.525 1.00 94.25 83 LEU A C 1
ATOM 650 O O . LEU A 1 83 ? 4.569 -3.799 -1.640 1.00 94.25 83 LEU A O 1
ATOM 654 N N . VAL A 1 84 ? 3.976 -2.334 -0.030 1.00 91.44 84 VAL A N 1
ATOM 655 C CA . VAL A 1 84 ? 4.372 -1.114 -0.755 1.00 91.44 84 VAL A CA 1
ATOM 656 C C . VAL A 1 84 ? 5.843 -1.171 -1.160 1.00 91.44 84 VAL A C 1
ATOM 658 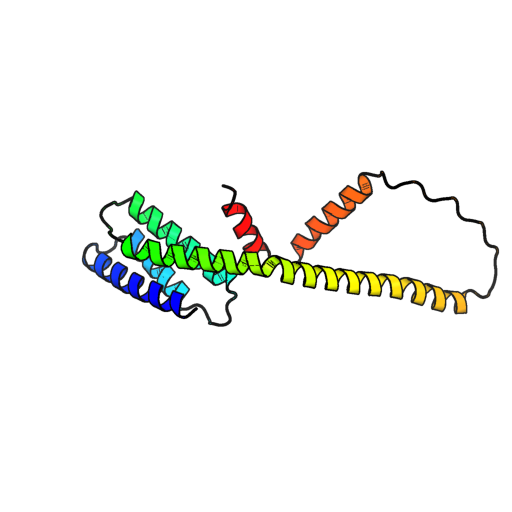O O . VAL A 1 84 ? 6.142 -0.996 -2.338 1.00 91.44 84 VAL A O 1
ATOM 661 N N . CYS A 1 85 ? 6.748 -1.515 -0.242 1.00 91.62 85 CYS A N 1
ATOM 662 C CA . CYS A 1 85 ? 8.173 -1.645 -0.554 1.00 91.62 85 CYS A CA 1
ATOM 663 C C . CYS A 1 85 ? 8.439 -2.721 -1.615 1.00 91.62 85 CYS A C 1
ATOM 665 O O . CYS A 1 85 ? 9.249 -2.517 -2.517 1.00 91.62 85 CYS A O 1
ATOM 667 N N . SER A 1 86 ? 7.740 -3.860 -1.547 1.00 93.94 86 SER A N 1
ATOM 668 C CA . SER A 1 86 ? 7.882 -4.911 -2.561 1.00 93.94 86 SER A CA 1
ATOM 669 C C . SER A 1 86 ? 7.427 -4.448 -3.948 1.00 93.94 86 SER A C 1
ATOM 671 O O . SER A 1 86 ? 8.052 -4.794 -4.945 1.00 93.94 86 SER A O 1
ATOM 673 N N . TRP A 1 87 ? 6.369 -3.635 -4.018 1.00 92.62 87 TRP A N 1
ATOM 674 C CA . TRP A 1 87 ? 5.843 -3.099 -5.273 1.00 92.62 87 TRP A CA 1
ATOM 675 C C . TRP A 1 87 ? 6.727 -1.996 -5.842 1.00 92.62 87 TRP A C 1
ATOM 677 O O . TRP A 1 87 ? 7.005 -2.021 -7.033 1.00 92.62 87 TRP A O 1
ATOM 687 N N . GLN A 1 88 ? 7.261 -1.116 -4.995 1.00 88.00 88 GLN A N 1
ATOM 688 C CA . GLN A 1 88 ? 8.269 -0.130 -5.397 1.00 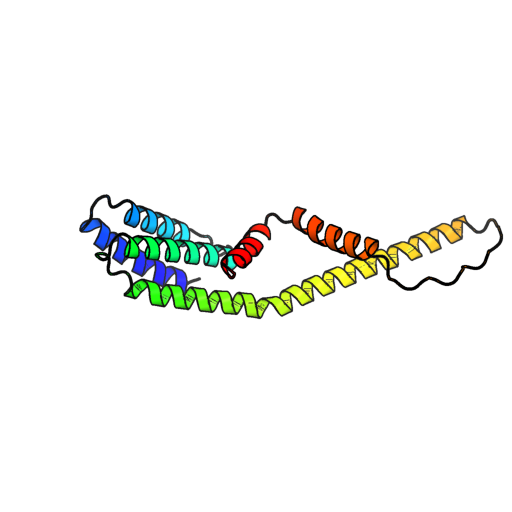88.00 88 GLN A CA 1
ATOM 689 C C . GLN A 1 88 ? 9.518 -0.795 -5.972 1.00 88.00 88 GLN A C 1
ATOM 691 O O . GLN A 1 88 ? 10.054 -0.339 -6.977 1.00 88.00 88 GLN A O 1
ATOM 696 N N . LYS A 1 89 ? 9.969 -1.896 -5.361 1.00 88.19 89 LYS A N 1
ATOM 697 C CA . LYS A 1 89 ? 11.098 -2.660 -5.888 1.00 88.19 89 LYS A CA 1
ATOM 698 C C . LYS A 1 89 ? 10.789 -3.237 -7.271 1.00 88.19 89 LYS A C 1
ATOM 700 O O . LYS A 1 89 ? 11.609 -3.098 -8.165 1.00 88.19 89 LYS A O 1
ATOM 705 N N . MET A 1 90 ? 9.605 -3.823 -7.462 1.00 85.69 90 MET A N 1
ATOM 706 C CA . MET A 1 90 ? 9.193 -4.319 -8.782 1.00 85.69 90 MET A CA 1
ATOM 707 C C . MET A 1 90 ? 9.125 -3.203 -9.831 1.00 85.69 90 MET A C 1
ATOM 709 O O . MET A 1 90 ? 9.526 -3.430 -10.967 1.00 85.69 90 MET A O 1
ATOM 713 N N . GLU A 1 91 ? 8.644 -2.010 -9.467 1.00 82.31 91 GLU A N 1
ATOM 714 C CA . GLU A 1 91 ? 8.660 -0.861 -10.377 1.00 82.31 91 GLU A CA 1
ATOM 715 C C . GLU A 1 91 ? 10.086 -0.479 -10.759 1.00 82.31 91 GLU A C 1
ATOM 717 O O . GLU A 1 91 ? 10.393 -0.396 -11.945 1.00 82.31 91 GLU A O 1
ATOM 722 N N . PHE A 1 92 ? 10.970 -0.318 -9.777 1.00 79.19 92 PHE A N 1
ATOM 723 C CA . PHE A 1 92 ? 12.366 0.027 -10.021 1.00 79.19 92 PHE A CA 1
ATOM 724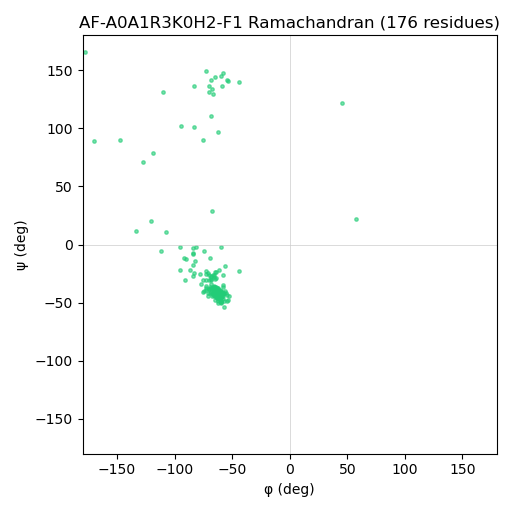 C C . PHE A 1 92 ? 13.079 -1.016 -10.894 1.00 79.19 92 PHE A C 1
ATOM 726 O O . PHE A 1 92 ? 13.748 -0.661 -11.861 1.00 79.19 92 PHE A O 1
ATOM 733 N N . ASP A 1 93 ? 12.877 -2.303 -10.605 1.00 79.62 93 ASP A N 1
ATOM 734 C CA . ASP A 1 93 ? 13.466 -3.410 -11.363 1.00 79.62 93 ASP A CA 1
ATOM 735 C C . ASP A 1 93 ? 12.943 -3.461 -12.816 1.00 79.62 93 ASP A C 1
ATOM 737 O O . ASP A 1 93 ? 13.619 -3.987 -13.698 1.00 79.62 93 ASP A O 1
ATOM 741 N N . SER A 1 94 ? 11.758 -2.899 -13.088 1.00 75.88 94 SER A N 1
ATOM 742 C CA . SER A 1 94 ? 11.179 -2.822 -14.438 1.00 75.88 94 SER A CA 1
ATOM 743 C C . SER A 1 94 ? 11.680 -1.637 -15.269 1.00 75.88 94 SER A C 1
ATOM 745 O O . SER A 1 94 ? 11.545 -1.650 -16.493 1.00 75.88 94 SER A O 1
ATOM 747 N N . TRP A 1 95 ? 12.278 -0.620 -14.639 1.00 79.62 95 TRP A N 1
ATOM 748 C CA . TRP A 1 95 ? 12.705 0.596 -15.333 1.00 79.62 95 TRP A CA 1
ATOM 749 C C . TRP A 1 95 ? 13.742 0.368 -16.434 1.00 79.62 95 TRP A C 1
ATOM 751 O O . TRP A 1 95 ? 13.557 0.968 -17.486 1.00 79.62 95 TRP A O 1
ATOM 761 N N . PRO A 1 96 ? 14.786 -0.473 -16.280 1.00 74.94 96 PRO A N 1
ATOM 762 C CA . PRO A 1 96 ? 15.756 -0.689 -17.354 1.00 74.94 96 PRO A CA 1
ATOM 763 C C . PRO A 1 96 ? 15.094 -1.193 -18.638 1.00 74.94 96 PRO A C 1
ATOM 765 O O . PRO A 1 96 ? 15.294 -0.613 -19.693 1.00 74.94 96 PRO A O 1
ATOM 768 N N . VAL A 1 97 ? 14.210 -2.190 -18.524 1.00 73.88 97 VAL A N 1
ATOM 769 C CA . VAL A 1 97 ? 13.500 -2.771 -19.675 1.00 73.88 97 VAL A CA 1
ATOM 770 C C . VAL A 1 97 ? 12.588 -1.742 -20.344 1.00 73.88 97 VAL A C 1
ATOM 772 O O . VAL A 1 97 ? 12.569 -1.637 -21.564 1.00 73.88 97 VAL A O 1
ATOM 775 N N . LEU A 1 98 ? 11.849 -0.962 -19.550 1.00 67.94 98 LEU A N 1
ATOM 776 C CA . LEU A 1 98 ? 10.964 0.078 -20.080 1.00 67.94 98 LEU A CA 1
ATOM 777 C C . LEU A 1 98 ? 11.748 1.214 -20.750 1.00 67.94 98 LEU A C 1
ATOM 779 O O . LEU A 1 98 ? 11.293 1.771 -21.744 1.00 67.94 98 LEU A O 1
ATOM 783 N N . LEU A 1 99 ? 12.912 1.574 -20.208 1.00 70.88 99 LEU A N 1
ATOM 784 C CA . LEU A 1 99 ? 13.776 2.605 -20.780 1.00 70.88 99 LEU A CA 1
ATOM 785 C C . LEU A 1 99 ? 14.465 2.123 -22.059 1.00 70.88 99 LEU A C 1
ATOM 787 O O . LEU A 1 99 ? 14.561 2.906 -23.000 1.00 70.88 99 LEU A O 1
ATOM 791 N N . ASP A 1 100 ? 14.872 0.855 -22.118 1.00 73.75 100 ASP A N 1
ATOM 792 C CA . ASP A 1 100 ? 15.422 0.234 -23.325 1.00 73.75 100 ASP A CA 1
ATOM 793 C C . ASP A 1 100 ? 14.369 0.199 -24.446 1.00 73.75 100 ASP A C 1
ATOM 795 O O . ASP A 1 100 ? 14.648 0.614 -25.565 1.00 73.75 100 ASP A O 1
ATOM 799 N N . GLU A 1 101 ? 13.123 -0.182 -24.144 1.00 69.06 101 GLU A N 1
ATOM 800 C CA . GLU A 1 101 ? 12.027 -0.195 -25.126 1.00 69.06 101 GLU A CA 1
ATOM 801 C C . GLU A 1 101 ? 11.691 1.215 -25.644 1.00 69.06 101 GLU A C 1
ATOM 803 O O . GLU A 1 101 ? 11.439 1.419 -26.836 1.00 69.06 101 GLU A O 1
ATOM 808 N N . VAL A 1 102 ? 11.736 2.222 -24.765 1.00 65.56 102 VAL A N 1
ATOM 809 C CA . VAL A 1 102 ? 11.595 3.627 -25.165 1.00 65.56 102 VAL A CA 1
ATOM 810 C C . VAL A 1 102 ? 12.762 4.053 -26.057 1.00 65.56 102 VAL A C 1
ATOM 812 O O . VAL A 1 102 ? 12.527 4.712 -27.072 1.00 65.56 102 VAL A O 1
ATOM 815 N N . GLN A 1 103 ? 13.996 3.673 -25.722 1.00 67.88 103 GLN A N 1
ATOM 816 C CA . GLN A 1 103 ? 15.182 3.982 -26.522 1.00 67.88 103 GLN A CA 1
ATOM 817 C C . GLN A 1 103 ? 15.113 3.335 -27.912 1.00 67.88 103 GLN A C 1
ATOM 819 O O . GLN A 1 103 ? 15.303 4.032 -28.907 1.00 67.88 103 GLN A O 1
ATOM 824 N N . ASP A 1 104 ? 14.743 2.057 -28.000 1.00 71.31 104 ASP A N 1
ATOM 825 C CA . ASP A 1 104 ? 14.537 1.352 -29.268 1.00 71.31 104 ASP A CA 1
ATOM 826 C C . ASP A 1 104 ? 13.476 2.055 -30.125 1.00 71.31 104 ASP A C 1
ATOM 828 O O . ASP A 1 104 ? 13.642 2.247 -31.333 1.00 71.31 104 ASP A O 1
ATOM 832 N N . GLN A 1 105 ? 12.387 2.511 -29.503 1.00 68.12 105 GLN A N 1
ATOM 833 C CA . GLN A 1 105 ? 11.340 3.252 -30.197 1.00 68.12 105 GLN A CA 1
ATOM 834 C C . GLN A 1 105 ? 11.833 4.614 -30.716 1.00 68.12 105 GLN A C 1
ATOM 836 O O . GLN A 1 105 ? 11.427 5.028 -31.810 1.00 68.12 105 GLN A O 1
ATOM 841 N N . TYR A 1 106 ? 12.707 5.305 -29.975 1.00 65.62 106 TYR A N 1
ATOM 842 C CA . TYR A 1 106 ? 13.378 6.522 -30.444 1.00 65.62 106 TYR A CA 1
ATOM 843 C C . TYR A 1 106 ? 14.325 6.237 -31.606 1.00 65.62 106 TYR A C 1
ATOM 845 O O . TYR A 1 106 ? 14.279 6.969 -32.592 1.00 65.62 106 TYR A O 1
ATOM 853 N N . ASP A 1 107 ? 15.120 5.173 -31.538 1.00 66.94 107 ASP A N 1
ATOM 854 C CA . ASP A 1 107 ? 16.063 4.800 -32.593 1.00 66.94 107 ASP A CA 1
ATOM 855 C C . ASP A 1 107 ? 15.329 4.408 -33.883 1.00 66.94 107 ASP A C 1
ATOM 857 O O . ASP A 1 107 ? 15.723 4.823 -34.973 1.00 66.94 107 ASP A O 1
ATOM 861 N N . ILE A 1 108 ? 14.200 3.698 -33.778 1.00 68.50 108 ILE A N 1
ATOM 862 C CA . ILE A 1 108 ? 13.318 3.388 -34.914 1.00 68.50 108 ILE A CA 1
ATOM 863 C C . ILE A 1 108 ? 12.719 4.665 -35.512 1.00 68.50 108 ILE A C 1
ATOM 865 O O . ILE A 1 108 ? 12.678 4.817 -36.735 1.00 68.50 108 ILE A O 1
ATOM 869 N N . ASN A 1 109 ? 12.255 5.595 -34.674 1.00 64.31 109 ASN A N 1
ATOM 870 C CA . ASN A 1 109 ? 11.690 6.861 -35.139 1.00 64.31 109 ASN A CA 1
ATOM 871 C C . ASN A 1 109 ? 12.759 7.748 -35.796 1.00 64.31 109 ASN A C 1
ATOM 873 O O . ASN A 1 109 ? 12.519 8.301 -36.867 1.00 64.31 109 ASN A O 1
ATOM 877 N N . ALA A 1 110 ? 13.959 7.813 -35.220 1.00 63.53 110 ALA A N 1
ATOM 878 C CA . ALA A 1 110 ? 15.097 8.518 -35.790 1.00 63.53 110 ALA A CA 1
ATOM 879 C C . ALA A 1 110 ? 15.543 7.877 -37.110 1.00 63.53 110 ALA A C 1
ATOM 881 O O . ALA A 1 110 ? 15.764 8.584 -38.088 1.00 63.53 110 ALA A O 1
ATOM 882 N N . ALA A 1 111 ? 15.609 6.545 -37.187 1.00 61.91 111 ALA A N 1
ATOM 883 C CA . ALA A 1 111 ? 15.914 5.828 -38.422 1.00 61.91 111 ALA A CA 1
ATOM 884 C C . ALA A 1 111 ? 14.847 6.077 -39.497 1.00 61.91 111 ALA A C 1
ATOM 886 O O . ALA A 1 111 ? 15.183 6.307 -40.655 1.00 61.91 111 ALA A O 1
ATOM 887 N N . LYS A 1 112 ? 13.563 6.097 -39.129 1.00 68.06 112 LYS A N 1
ATOM 888 C CA . LYS A 1 112 ? 12.466 6.452 -40.038 1.00 68.06 112 LYS A CA 1
ATOM 889 C C . LYS A 1 112 ? 12.624 7.875 -40.577 1.00 68.06 112 LYS A C 1
ATOM 891 O O . LYS A 1 112 ? 12.525 8.061 -41.788 1.00 68.06 112 LYS A O 1
ATOM 896 N N . ASP A 1 113 ? 12.909 8.851 -39.723 1.00 59.75 113 ASP A N 1
ATOM 897 C CA . ASP A 1 113 ? 13.112 10.245 -40.135 1.00 59.75 113 ASP A CA 1
ATOM 898 C C . ASP A 1 113 ? 14.365 10.396 -41.012 1.00 59.75 113 ASP A C 1
ATOM 900 O O . ASP A 1 113 ? 14.321 11.047 -42.058 1.00 59.75 113 ASP A O 1
ATOM 904 N N . ILE A 1 114 ? 15.458 9.715 -40.656 1.00 60.50 114 ILE A N 1
ATOM 905 C CA . ILE A 1 114 ? 16.696 9.664 -41.445 1.00 60.50 114 ILE A CA 1
ATOM 906 C C . ILE A 1 114 ? 16.479 8.975 -42.790 1.00 60.50 114 ILE A C 1
ATOM 908 O O . ILE A 1 114 ? 17.175 9.330 -43.727 1.00 60.50 114 ILE A O 1
ATOM 912 N N . LEU A 1 115 ? 15.545 8.028 -42.926 1.00 59.50 115 LEU A N 1
ATOM 913 C CA . LEU A 1 115 ? 15.217 7.379 -44.201 1.00 59.50 115 LEU A CA 1
ATOM 914 C C . LEU A 1 115 ? 14.211 8.183 -45.041 1.00 59.50 115 LEU A C 1
ATOM 916 O O . LEU A 1 115 ? 14.258 8.116 -46.269 1.00 59.50 115 LEU A O 1
ATOM 920 N N . GLN A 1 116 ? 13.345 8.996 -44.429 1.00 57.59 116 GLN A N 1
ATOM 921 C CA . GLN A 1 116 ? 12.458 9.900 -45.173 1.00 57.59 116 GLN A CA 1
ATOM 922 C C . GLN A 1 116 ? 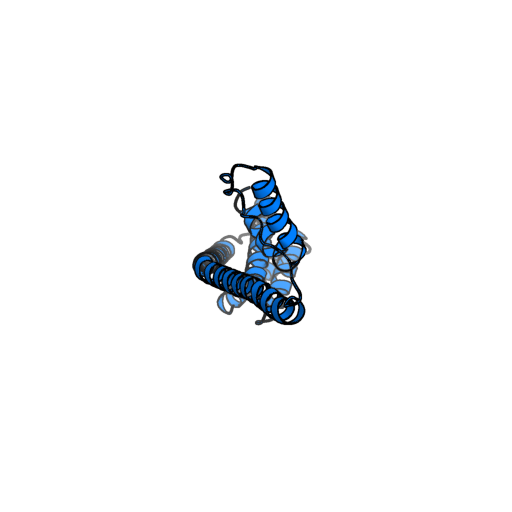13.224 11.026 -45.879 1.00 57.59 116 GLN A C 1
ATOM 924 O O . GLN A 1 116 ? 12.886 11.378 -47.011 1.00 57.59 116 GLN A O 1
ATOM 929 N N . GLN A 1 117 ? 14.279 11.553 -45.252 1.00 58.81 117 GLN A N 1
ATOM 930 C CA . GLN A 1 117 ? 15.135 12.600 -45.825 1.00 58.81 117 GLN A CA 1
ATOM 931 C C . GLN A 1 117 ? 15.758 12.200 -47.188 1.00 58.81 117 GLN A C 1
ATOM 933 O O . GLN A 1 117 ? 15.546 12.919 -48.165 1.00 58.81 117 GLN A O 1
ATOM 938 N N . PRO A 1 118 ? 16.457 11.055 -47.339 1.00 59.75 118 PRO A N 1
ATOM 939 C CA . PRO A 1 118 ? 17.029 10.619 -48.604 1.00 59.75 118 PRO A CA 1
ATOM 940 C C . PRO A 1 118 ? 15.965 10.182 -49.611 1.00 59.75 118 PRO A C 1
ATOM 942 O O . PRO A 1 118 ? 16.172 10.404 -50.795 1.00 59.75 118 PRO A O 1
ATOM 945 N N . VAL A 1 119 ? 14.810 9.640 -49.198 1.00 63.88 119 VAL A N 1
ATOM 946 C CA . VAL A 1 119 ? 13.703 9.360 -50.137 1.00 63.88 119 VAL A CA 1
ATOM 947 C C . VAL A 1 119 ? 13.187 10.656 -50.779 1.00 63.88 119 VAL A C 1
ATOM 949 O O . VAL A 1 119 ? 12.950 10.684 -51.984 1.00 63.88 119 VAL A O 1
ATOM 952 N N . MET A 1 120 ? 13.093 11.754 -50.020 1.00 57.94 120 MET A N 1
ATOM 953 C CA . MET A 1 120 ? 12.790 13.086 -50.564 1.00 57.94 120 MET A CA 1
ATOM 954 C C . MET A 1 120 ? 13.896 13.615 -51.487 1.00 57.94 120 MET A C 1
ATOM 956 O O . MET A 1 120 ? 13.594 14.234 -52.505 1.00 57.94 120 MET A O 1
ATOM 960 N N . LEU A 1 121 ? 15.169 13.363 -51.163 1.00 55.78 121 LEU A N 1
ATOM 961 C CA . LEU A 1 121 ? 16.294 13.759 -52.017 1.00 55.78 121 LEU A CA 1
ATOM 962 C C . LEU A 1 121 ? 16.317 12.975 -53.336 1.00 55.78 121 LEU A C 1
ATOM 964 O O . LEU A 1 121 ? 16.482 13.590 -54.381 1.00 55.78 121 LEU A O 1
ATOM 968 N N . ILE A 1 122 ? 16.065 11.664 -53.308 1.00 63.12 122 ILE A N 1
ATOM 969 C CA . ILE A 1 122 ? 16.035 10.799 -54.499 1.00 63.12 122 ILE A CA 1
ATOM 970 C C . ILE A 1 122 ? 14.840 11.147 -55.399 1.00 63.12 122 ILE A C 1
ATOM 972 O O . ILE A 1 122 ? 14.989 11.244 -56.614 1.00 63.12 122 ILE A O 1
ATOM 976 N N . LEU A 1 123 ? 13.660 11.413 -54.824 1.00 54.56 123 LEU A N 1
ATOM 977 C CA . LEU A 1 123 ? 12.497 11.865 -55.599 1.00 54.56 123 LEU A CA 1
ATOM 978 C C . LEU A 1 123 ? 12.687 13.279 -56.181 1.00 54.56 123 LEU A C 1
ATOM 980 O O . LEU A 1 123 ? 12.168 13.570 -57.258 1.00 54.56 123 LEU A O 1
ATOM 984 N N . ASN A 1 124 ? 13.450 14.147 -55.509 1.00 51.47 124 ASN A N 1
ATOM 985 C CA . ASN A 1 124 ? 13.813 15.466 -56.034 1.00 51.47 124 ASN A CA 1
ATOM 986 C C . ASN A 1 124 ? 14.942 15.415 -57.072 1.00 51.47 124 ASN A C 1
ATOM 988 O O . ASN A 1 124 ? 15.013 16.304 -57.916 1.00 51.47 124 ASN A O 1
ATOM 992 N N . GLU A 1 125 ? 15.811 14.406 -57.045 1.00 51.34 125 GLU A N 1
ATOM 993 C CA . GLU A 1 125 ? 16.902 14.241 -58.011 1.00 51.34 125 GLU A CA 1
ATOM 994 C C . GLU A 1 125 ? 16.372 13.810 -59.391 1.00 51.34 125 GLU A C 1
ATOM 996 O O . GLU A 1 125 ? 16.820 14.335 -60.412 1.00 51.34 125 GLU A O 1
ATOM 1001 N N . GLU A 1 126 ? 15.317 12.989 -59.431 1.00 49.16 126 GLU A N 1
ATOM 1002 C CA . GLU A 1 126 ? 14.580 12.657 -60.665 1.00 49.16 126 GLU A CA 1
ATOM 1003 C C . GLU A 1 126 ? 13.851 13.879 -61.269 1.00 49.16 126 GLU A C 1
ATOM 1005 O O . GLU A 1 126 ? 13.689 13.984 -62.486 1.00 49.16 126 GLU A O 1
ATOM 1010 N N . VAL A 1 127 ? 13.466 14.863 -60.444 1.00 47.56 127 VAL A N 1
ATOM 1011 C CA . VAL A 1 127 ? 12.901 16.154 -60.896 1.00 47.56 127 VAL A CA 1
ATOM 1012 C C . VAL A 1 127 ? 14.005 17.189 -61.201 1.00 47.56 127 VAL A C 1
ATOM 1014 O O . VAL A 1 127 ? 13.796 18.124 -61.978 1.00 47.56 127 VAL A O 1
ATOM 1017 N N . GLY A 1 128 ? 15.198 17.009 -60.627 1.00 46.22 128 GLY A N 1
ATOM 1018 C CA . GLY A 1 128 ? 16.330 17.937 -60.635 1.00 46.22 128 GLY A CA 1
ATOM 1019 C C . GLY A 1 128 ? 17.385 17.703 -61.720 1.00 46.22 128 GLY A C 1
ATOM 1020 O O . GLY A 1 128 ? 18.290 18.527 -61.856 1.00 46.22 128 GLY A O 1
ATOM 1021 N N . GLN A 1 129 ? 17.265 16.670 -62.566 1.00 45.94 129 GLN A N 1
ATOM 1022 C CA . GLN A 1 129 ? 18.135 16.464 -63.744 1.00 45.94 129 GLN A CA 1
ATOM 1023 C C . GLN A 1 129 ? 17.965 17.517 -64.871 1.00 45.94 129 GLN A C 1
ATOM 1025 O O . GLN A 1 129 ? 18.257 17.275 -66.042 1.00 45.94 129 GLN A O 1
ATOM 1030 N N . LYS A 1 130 ? 17.581 18.750 -64.526 1.00 53.06 130 LYS A N 1
ATOM 1031 C CA . LYS A 1 130 ? 17.868 19.959 -65.307 1.00 53.06 130 LYS A CA 1
ATOM 1032 C C . LYS A 1 130 ? 18.718 20.928 -64.477 1.00 53.06 130 LYS A C 1
ATOM 1034 O O . LYS A 1 130 ? 18.216 21.903 -63.946 1.00 53.06 130 LYS A O 1
ATOM 1039 N N . GLY A 1 131 ? 20.016 20.610 -64.429 1.00 43.12 131 GLY A N 1
ATOM 1040 C CA . GLY A 1 131 ? 21.193 21.487 -64.314 1.00 43.12 131 GLY A CA 1
ATOM 1041 C C . GLY A 1 131 ? 21.212 22.633 -63.292 1.00 43.12 131 GLY A C 1
ATOM 1042 O O . GLY A 1 131 ? 20.490 23.602 -63.460 1.00 43.12 131 GLY A O 1
ATOM 1043 N N . PHE A 1 132 ? 22.191 22.638 -62.371 1.00 30.22 132 PHE A N 1
ATOM 1044 C CA . PHE A 1 132 ? 23.397 23.498 -62.434 1.00 30.22 132 PHE A CA 1
ATOM 1045 C C . PHE A 1 132 ? 24.368 23.238 -61.249 1.00 30.22 132 PHE A C 1
ATOM 1047 O O . PHE A 1 132 ? 24.019 22.583 -60.277 1.00 30.22 132 PHE A O 1
ATOM 1054 N N . LYS A 1 133 ? 25.606 23.741 -61.390 1.00 35.69 133 LYS A N 1
ATOM 1055 C CA . LYS A 1 133 ? 26.876 23.464 -60.673 1.00 35.69 133 LYS A CA 1
ATOM 1056 C C . LYS A 1 133 ? 26.872 23.347 -59.132 1.00 35.69 133 LYS A C 1
ATOM 1058 O O . LYS A 1 133 ? 26.376 24.216 -58.426 1.00 35.69 133 LYS A O 1
ATOM 1063 N N . VAL A 1 134 ? 27.656 22.367 -58.665 1.00 37.69 134 VAL A N 1
ATOM 1064 C CA . VAL A 1 134 ? 28.117 22.126 -57.283 1.00 37.69 134 VAL A CA 1
ATOM 1065 C C . VAL A 1 134 ? 29.135 23.186 -56.824 1.00 37.69 134 VAL A C 1
ATOM 1067 O O . VAL A 1 134 ? 30.130 23.427 -57.509 1.00 37.69 134 VAL A O 1
ATOM 1070 N N . VAL A 1 135 ? 28.920 23.763 -55.637 1.00 35.16 135 VAL A N 1
ATOM 1071 C CA . VAL A 1 135 ? 29.942 24.449 -54.822 1.00 35.16 135 VAL A CA 1
ATOM 1072 C C . VAL A 1 135 ? 30.204 23.587 -53.582 1.00 35.16 135 VAL A C 1
ATOM 1074 O O . VAL A 1 135 ? 29.261 23.126 -52.945 1.00 35.16 135 VAL A O 1
ATOM 1077 N N . SER A 1 136 ? 31.484 23.328 -53.288 1.00 36.78 136 SER A N 1
ATOM 1078 C CA . SER A 1 136 ? 31.963 22.494 -52.172 1.00 36.78 136 SER A CA 1
ATOM 1079 C C . SER A 1 136 ? 31.497 22.983 -50.792 1.00 36.78 136 SER A C 1
ATOM 1081 O O . SER A 1 136 ? 31.442 24.194 -50.582 1.00 36.78 136 SER A O 1
ATOM 1083 N N . PRO A 1 137 ? 31.259 22.079 -49.820 1.00 38.91 137 PRO A N 1
ATOM 1084 C CA . PRO A 1 137 ? 30.919 22.469 -48.458 1.00 38.91 137 PRO A CA 1
ATOM 1085 C C . PRO A 1 137 ? 32.171 22.792 -47.627 1.00 38.91 137 PRO A C 1
ATOM 1087 O O . PRO A 1 137 ? 33.167 22.066 -47.656 1.00 38.91 137 PRO A O 1
ATOM 1090 N N . GLU A 1 138 ? 32.091 23.880 -46.861 1.00 37.94 138 GLU A N 1
ATOM 1091 C CA . GLU A 1 138 ? 33.005 24.192 -45.762 1.00 37.94 138 GLU A CA 1
ATOM 1092 C C . GLU A 1 138 ? 32.864 23.155 -44.631 1.00 37.94 138 GLU A C 1
ATOM 1094 O O . GLU A 1 138 ? 31.777 22.654 -44.340 1.00 37.94 138 GLU A O 1
ATOM 1099 N N . THR A 1 139 ? 33.985 22.824 -43.992 1.00 33.28 139 THR A N 1
ATOM 1100 C CA . THR A 1 139 ? 34.100 21.858 -42.886 1.00 33.28 139 THR A CA 1
ATOM 1101 C C . THR A 1 139 ? 33.238 22.239 -41.667 1.00 33.28 139 THR A C 1
ATOM 1103 O O . THR A 1 139 ? 33.301 23.400 -41.250 1.00 33.28 139 THR A O 1
ATOM 1106 N N . PRO A 1 140 ? 32.503 21.303 -41.022 1.00 38.69 140 PRO A N 1
ATOM 1107 C CA . PRO A 1 140 ? 31.660 21.621 -39.867 1.00 38.69 140 PRO A CA 1
ATOM 1108 C C . PRO A 1 140 ? 32.495 21.959 -38.621 1.00 38.69 140 PRO A C 1
ATOM 1110 O O . PRO A 1 140 ? 33.469 21.272 -38.309 1.00 38.69 140 PRO A O 1
ATOM 1113 N N . LYS A 1 141 ? 32.096 23.010 -37.894 1.00 46.19 141 LYS A N 1
ATOM 1114 C CA . LYS A 1 141 ? 32.675 23.411 -36.598 1.00 46.19 141 LYS A CA 1
ATOM 1115 C C . LYS A 1 141 ? 32.258 22.453 -35.469 1.00 46.19 141 LYS A C 1
ATOM 1117 O O . LYS A 1 141 ? 31.149 21.924 -35.512 1.00 46.19 141 LYS A O 1
ATOM 1122 N N . PRO A 1 142 ? 33.107 22.261 -34.440 1.00 45.12 142 PRO A N 1
ATOM 1123 C CA . PRO A 1 142 ? 32.791 21.396 -33.312 1.00 45.12 142 PRO A CA 1
ATOM 1124 C C . PRO A 1 142 ? 31.670 21.979 -32.442 1.00 45.12 142 PRO A C 1
ATOM 1126 O O . PRO A 1 142 ? 31.597 23.183 -32.197 1.00 45.12 142 PRO A O 1
ATOM 1129 N N . LEU A 1 143 ? 30.821 21.067 -31.973 1.00 48.88 143 LEU A N 1
ATOM 1130 C CA . LEU A 1 143 ? 29.629 21.273 -31.159 1.00 48.88 143 LEU A CA 1
ATOM 1131 C C . LEU A 1 143 ? 29.987 21.901 -29.792 1.00 48.88 143 LEU A C 1
ATOM 1133 O O . LEU A 1 143 ? 30.386 21.196 -28.870 1.00 48.88 143 LEU A O 1
ATOM 1137 N N . ASN A 1 144 ? 29.865 23.225 -29.663 1.00 52.88 144 ASN A N 1
ATOM 1138 C CA . ASN A 1 144 ? 29.958 23.945 -28.378 1.00 52.88 144 ASN A CA 1
ATOM 1139 C C . ASN A 1 144 ? 28.824 24.971 -28.189 1.00 52.88 144 ASN A C 1
ATOM 1141 O O . ASN A 1 144 ? 28.863 25.810 -27.291 1.00 52.88 144 ASN A O 1
ATOM 1145 N N . ASP A 1 145 ? 27.795 24.934 -29.030 1.00 48.81 145 ASP A N 1
ATOM 1146 C CA . ASP A 1 145 ? 26.704 25.888 -28.903 1.00 48.81 145 ASP A CA 1
ATOM 1147 C C . ASP A 1 145 ? 25.710 25.390 -27.855 1.00 48.81 145 ASP A C 1
ATOM 1149 O O . ASP A 1 145 ? 24.845 24.557 -28.118 1.00 48.81 145 ASP A O 1
ATOM 1153 N N . THR A 1 146 ? 25.808 25.967 -26.656 1.00 53.53 146 THR A N 1
ATOM 1154 C CA . THR A 1 146 ? 24.854 25.869 -25.535 1.00 53.53 146 THR A CA 1
ATOM 1155 C C . THR A 1 146 ? 23.389 26.011 -25.984 1.00 53.53 146 THR A C 1
ATOM 1157 O O . THR A 1 146 ? 22.482 25.520 -25.318 1.00 53.53 146 THR A O 1
ATOM 1160 N N . SER A 1 147 ? 23.143 26.635 -27.142 1.00 49.47 147 SER A N 1
ATOM 1161 C CA . SER A 1 147 ? 21.834 26.735 -27.790 1.00 49.47 147 SER A CA 1
ATOM 1162 C C . SER A 1 147 ? 21.242 25.382 -28.213 1.00 49.47 147 SER A C 1
ATOM 1164 O O . SER A 1 147 ? 20.043 25.183 -28.028 1.00 49.47 147 SER A O 1
ATOM 1166 N N . GLU A 1 148 ? 22.048 24.431 -28.696 1.00 53.53 148 GLU A N 1
ATOM 1167 C CA . GLU A 1 148 ? 21.570 23.085 -29.051 1.00 53.53 148 GLU A CA 1
ATOM 1168 C C . GLU A 1 148 ? 21.253 22.259 -27.798 1.00 53.53 148 GLU A C 1
ATOM 1170 O O . GLU A 1 148 ? 20.195 21.638 -27.725 1.00 53.53 148 GLU A O 1
ATOM 1175 N N . SER A 1 149 ? 22.066 22.361 -26.741 1.00 50.34 149 SER A N 1
ATOM 1176 C CA . SER A 1 149 ? 21.758 21.748 -25.438 1.00 50.34 149 SER A CA 1
ATOM 1177 C C . SER A 1 149 ? 20.477 22.319 -24.815 1.00 50.34 149 SER A C 1
ATOM 1179 O O . SER A 1 149 ? 19.676 21.581 -24.243 1.00 50.34 149 SER A O 1
ATOM 1181 N N . ILE A 1 150 ? 20.239 23.627 -24.962 1.00 54.50 150 ILE A N 1
ATOM 1182 C CA . ILE A 1 150 ? 19.001 24.286 -24.517 1.00 54.50 150 ILE A CA 1
ATOM 1183 C C . ILE A 1 150 ? 17.806 23.858 -25.380 1.00 54.50 150 ILE A C 1
ATOM 1185 O O . ILE A 1 150 ? 16.708 23.681 -24.854 1.00 54.50 150 ILE A O 1
ATOM 1189 N N . ARG A 1 151 ? 17.988 23.657 -26.691 1.00 53.06 151 ARG A N 1
ATOM 1190 C CA . ARG A 1 151 ? 16.940 23.112 -27.569 1.00 53.06 151 ARG A CA 1
ATOM 1191 C C . ARG A 1 151 ? 16.601 21.670 -27.214 1.00 53.06 151 ARG A C 1
ATOM 1193 O O . ARG A 1 151 ? 15.418 21.351 -27.156 1.00 53.06 151 ARG A O 1
ATOM 1200 N N . MET A 1 152 ? 17.595 20.835 -26.913 1.00 51.94 152 MET A N 1
ATOM 1201 C CA . MET A 1 152 ? 17.382 19.461 -26.453 1.00 51.94 152 MET A CA 1
ATOM 1202 C C . MET A 1 152 ? 16.660 19.423 -25.102 1.00 51.94 152 MET A C 1
ATOM 1204 O O . MET A 1 152 ? 15.676 18.703 -24.968 1.00 51.94 152 MET A O 1
ATOM 1208 N N . LEU A 1 153 ? 17.067 20.246 -24.129 1.00 53.16 153 LEU A N 1
ATOM 1209 C CA . LEU A 1 153 ? 16.370 20.344 -22.840 1.00 53.16 153 LEU A CA 1
ATOM 1210 C C . LEU A 1 153 ? 14.926 20.832 -22.995 1.00 53.16 153 LEU A C 1
ATOM 1212 O O . LEU A 1 153 ? 14.023 20.273 -22.378 1.00 53.16 153 LEU A O 1
ATOM 1216 N N . ASN A 1 154 ? 14.682 21.828 -23.850 1.00 50.94 154 ASN A N 1
ATOM 1217 C CA . ASN A 1 154 ? 13.324 22.293 -24.132 1.00 50.94 154 ASN A CA 1
ATOM 1218 C C . ASN A 1 154 ? 12.495 21.251 -24.893 1.00 50.94 154 ASN A C 1
ATOM 1220 O O . ASN A 1 154 ? 11.297 21.152 -24.657 1.00 50.94 154 ASN A O 1
ATOM 1224 N N . ALA A 1 155 ? 13.097 20.452 -25.775 1.00 56.41 155 ALA A N 1
ATOM 1225 C CA . ALA A 1 155 ? 12.410 19.343 -26.432 1.00 56.41 155 ALA A CA 1
ATOM 1226 C C . ALA A 1 155 ? 12.017 18.254 -25.418 1.00 56.41 155 ALA A C 1
ATOM 1228 O O . ALA A 1 155 ? 10.868 17.821 -25.415 1.00 56.41 155 ALA A O 1
ATOM 1229 N N . VAL A 1 156 ? 12.915 17.899 -24.491 1.00 50.09 156 VAL A N 1
ATOM 1230 C CA . VAL A 1 156 ? 12.644 16.963 -23.384 1.00 50.09 156 VAL A CA 1
ATOM 1231 C C . VAL A 1 156 ? 11.536 17.487 -22.460 1.00 50.09 156 VAL A C 1
ATOM 1233 O O . VAL A 1 156 ? 10.621 16.747 -22.114 1.00 50.09 156 VAL A O 1
ATOM 1236 N N . LEU A 1 157 ? 11.557 18.777 -22.115 1.00 52.94 157 LEU A N 1
ATOM 1237 C CA . LEU A 1 157 ? 10.523 19.418 -21.290 1.00 52.94 157 LEU A CA 1
ATOM 1238 C C . LEU A 1 157 ? 9.190 19.639 -22.030 1.00 52.94 157 LEU A C 1
ATOM 1240 O O . LEU A 1 157 ? 8.136 19.732 -21.399 1.00 52.94 157 LEU A O 1
ATOM 1244 N N . ASN A 1 158 ? 9.191 19.695 -23.359 1.00 45.44 158 ASN A N 1
ATOM 1245 C CA . ASN A 1 158 ? 7.957 19.743 -24.144 1.00 45.44 158 ASN A CA 1
ATOM 1246 C C . ASN A 1 158 ? 7.359 18.346 -24.377 1.00 45.44 158 ASN A C 1
ATOM 1248 O O . ASN A 1 158 ? 6.142 18.232 -24.492 1.00 45.44 158 ASN A O 1
ATOM 1252 N N . LEU A 1 159 ? 8.155 17.269 -24.332 1.00 41.91 159 LEU A N 1
ATOM 1253 C CA . LEU A 1 159 ? 7.633 15.893 -24.292 1.00 41.91 159 LEU A CA 1
ATOM 1254 C C . LEU A 1 159 ? 6.821 15.614 -23.014 1.00 41.91 159 LEU A C 1
ATOM 1256 O O . LEU A 1 159 ? 5.907 14.790 -23.029 1.00 41.91 159 LEU A O 1
ATOM 1260 N N . THR A 1 160 ? 7.055 16.367 -21.934 1.00 44.41 160 THR A N 1
ATOM 1261 C CA . THR A 1 160 ? 6.198 16.349 -20.736 1.00 44.41 160 THR A CA 1
ATOM 1262 C C . THR A 1 160 ? 4.801 16.951 -20.937 1.00 44.41 160 THR A C 1
ATOM 1264 O O . THR A 1 160 ? 3.947 16.752 -20.076 1.00 44.41 160 THR A O 1
ATOM 1267 N N . GLN A 1 161 ? 4.514 17.643 -22.050 1.00 42.53 161 GLN A N 1
ATOM 1268 C CA . GLN A 1 161 ? 3.158 18.136 -22.345 1.00 42.53 161 GLN A CA 1
ATOM 1269 C C . GLN A 1 161 ? 2.251 17.098 -23.021 1.00 42.53 161 GLN A C 1
ATOM 1271 O O . GLN A 1 161 ? 1.059 17.360 -23.151 1.00 42.53 161 GLN A O 1
ATOM 1276 N N . PHE A 1 162 ? 2.765 15.925 -23.419 1.00 36.56 162 PHE A N 1
ATOM 1277 C CA . PHE A 1 162 ? 1.969 14.932 -24.153 1.00 36.56 162 PHE A CA 1
ATOM 1278 C C . PHE A 1 162 ? 1.570 13.684 -23.357 1.00 36.56 162 PHE A C 1
ATOM 1280 O O . PHE A 1 162 ? 1.059 12.740 -23.942 1.00 36.56 162 PHE A O 1
ATOM 1287 N N . ASN A 1 163 ? 1.748 13.646 -22.034 1.00 40.94 163 ASN A N 1
ATOM 1288 C CA . ASN A 1 163 ? 1.256 12.508 -21.257 1.00 40.94 163 ASN A CA 1
ATOM 1289 C C . ASN A 1 163 ? 0.800 12.897 -19.854 1.00 40.94 163 ASN A C 1
ATOM 1291 O O . ASN A 1 163 ? 1.539 12.801 -18.871 1.00 40.94 163 ASN A O 1
ATOM 1295 N N . ASP A 1 164 ? -0.482 13.240 -19.756 1.00 41.62 164 ASP A N 1
ATOM 1296 C CA . ASP A 1 164 ? -1.204 13.279 -18.483 1.00 41.62 164 ASP A CA 1
ATOM 1297 C C . ASP A 1 164 ? -1.156 11.921 -17.742 1.00 41.62 164 ASP A C 1
ATOM 1299 O O . ASP A 1 164 ? -1.302 11.886 -16.519 1.00 41.62 164 ASP A O 1
ATOM 1303 N N . GLU A 1 165 ? -0.845 10.815 -18.434 1.00 42.09 165 GLU A N 1
ATOM 1304 C CA . GLU A 1 165 ? -0.601 9.495 -17.832 1.00 42.09 165 GLU A CA 1
ATOM 1305 C C . GLU A 1 165 ? 0.742 9.374 -17.086 1.00 42.09 165 GLU A C 1
ATOM 1307 O O . GLU A 1 165 ? 0.808 8.680 -16.070 1.00 42.09 165 GLU A O 1
ATOM 1312 N N . TYR A 1 166 ? 1.794 10.100 -17.487 1.00 41.28 166 TYR A N 1
ATOM 1313 C CA . TYR A 1 166 ? 3.096 10.072 -16.794 1.00 41.28 166 TYR A CA 1
ATOM 1314 C C . TYR A 1 166 ? 3.230 11.146 -15.714 1.00 41.28 166 TYR A C 1
ATOM 1316 O O . TYR A 1 166 ? 4.123 11.070 -14.871 1.00 41.28 166 TYR A O 1
ATOM 1324 N N . ARG A 1 167 ? 2.312 12.118 -15.660 1.00 39.84 167 ARG A N 1
ATOM 1325 C CA . ARG A 1 167 ? 2.286 13.146 -14.607 1.00 39.84 167 ARG A CA 1
ATOM 1326 C C . ARG A 1 167 ? 2.035 12.554 -13.216 1.00 39.84 167 ARG A C 1
ATOM 1328 O O . ARG A 1 167 ? 2.525 13.088 -12.224 1.00 39.84 167 ARG A O 1
ATOM 1335 N N . LEU A 1 168 ? 1.320 11.428 -13.148 1.00 43.38 168 LEU A N 1
ATOM 1336 C CA . LEU A 1 168 ? 1.109 10.667 -11.913 1.00 43.38 168 LEU A CA 1
ATOM 1337 C C . LEU A 1 168 ? 2.344 9.834 -11.529 1.00 43.38 168 LEU A C 1
ATOM 1339 O O . LEU A 1 168 ? 2.666 9.750 -10.348 1.00 43.38 168 LEU A O 1
ATOM 1343 N N . ALA A 1 169 ? 3.090 9.310 -12.509 1.00 41.38 169 ALA A N 1
ATOM 1344 C CA . ALA A 1 169 ? 4.363 8.622 -12.270 1.00 41.38 169 ALA A CA 1
ATOM 1345 C C . ALA A 1 169 ? 5.476 9.598 -11.827 1.00 41.38 169 ALA A C 1
ATOM 1347 O O . ALA A 1 169 ? 6.236 9.308 -10.906 1.00 41.38 169 ALA A O 1
ATOM 1348 N N . GLY A 1 170 ? 5.512 10.806 -12.402 1.00 37.75 170 GLY A N 1
ATOM 1349 C CA . GLY A 1 170 ? 6.422 11.881 -11.994 1.00 37.75 170 GLY A CA 1
ATOM 1350 C C . GLY A 1 170 ? 6.116 12.465 -10.607 1.00 37.75 170 GLY A C 1
ATOM 1351 O O . GLY A 1 170 ? 7.033 12.873 -9.898 1.00 37.75 170 GLY A O 1
ATOM 1352 N N . GLN A 1 171 ? 4.853 12.449 -10.163 1.00 39.53 171 GLN A N 1
ATOM 1353 C CA . GLN A 1 171 ? 4.494 12.847 -8.792 1.00 39.53 171 GLN A CA 1
ATOM 1354 C C . GLN A 1 171 ? 5.005 11.860 -7.733 1.00 39.53 171 GLN A C 1
ATOM 1356 O O . GLN A 1 171 ? 5.309 12.284 -6.618 1.00 39.53 171 GLN A O 1
ATOM 1361 N N . SER A 1 172 ? 5.190 10.583 -8.082 1.00 37.47 172 SER A N 1
ATOM 1362 C CA . SER A 1 172 ? 5.828 9.611 -7.185 1.00 37.47 172 SER A CA 1
ATOM 1363 C C . SER A 1 172 ? 7.317 9.898 -6.954 1.00 37.47 172 SER A C 1
ATOM 1365 O O . SER A 1 172 ? 7.816 9.612 -5.871 1.00 37.47 172 SER A O 1
ATOM 1367 N N . LEU A 1 173 ? 8.018 10.524 -7.907 1.00 39.56 173 LEU A N 1
ATOM 1368 C CA . LEU A 1 173 ? 9.429 10.902 -7.742 1.00 39.56 173 LEU A CA 1
ATOM 1369 C C . LEU A 1 173 ? 9.622 12.129 -6.837 1.00 39.56 173 LEU A C 1
ATOM 1371 O O . LEU A 1 173 ? 10.613 12.200 -6.116 1.00 39.56 173 LEU A O 1
ATOM 1375 N N . ILE A 1 174 ? 8.660 13.058 -6.801 1.00 39.38 174 ILE A N 1
ATOM 1376 C CA . ILE A 1 174 ? 8.729 14.240 -5.920 1.00 39.38 174 ILE A CA 1
ATOM 1377 C C . ILE A 1 174 ? 8.564 13.849 -4.439 1.00 39.38 174 ILE A C 1
ATOM 1379 O O . ILE A 1 174 ? 9.124 14.509 -3.569 1.00 39.38 174 ILE A O 1
ATOM 1383 N N . PHE A 1 175 ? 7.879 12.741 -4.133 1.00 37.75 175 PHE A N 1
ATOM 1384 C CA . PHE A 1 175 ? 7.688 12.278 -2.750 1.00 37.75 175 PHE A CA 1
ATOM 1385 C C . PHE A 1 175 ? 8.854 11.434 -2.200 1.00 37.75 175 PHE A C 1
ATOM 1387 O O . PHE A 1 175 ? 8.876 11.120 -1.016 1.00 37.75 175 PHE A O 1
ATOM 1394 N N . ILE A 1 176 ? 9.824 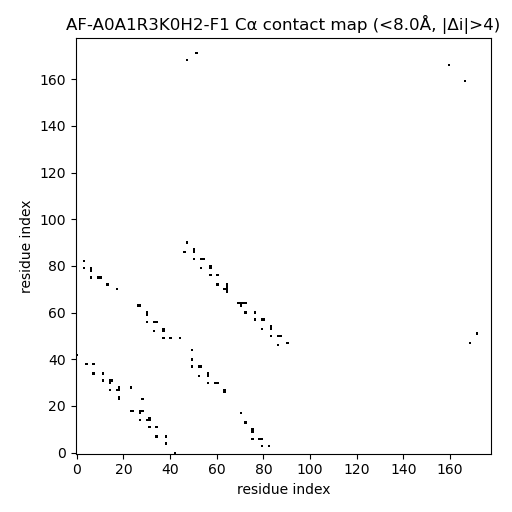11.051 -3.037 1.00 41.50 176 ILE A N 1
ATOM 1395 C CA . ILE A 1 176 ? 10.988 10.245 -2.620 1.00 41.50 176 ILE A CA 1
ATOM 1396 C C . ILE A 1 176 ? 12.169 11.136 -2.171 1.00 41.50 176 ILE A C 1
ATOM 1398 O O . ILE A 1 176 ? 13.095 10.643 -1.533 1.00 41.50 176 ILE A O 1
ATOM 1402 N N . ILE A 1 177 ? 12.129 12.451 -2.441 1.00 35.25 177 ILE A N 1
ATOM 1403 C CA . ILE A 1 177 ? 13.212 13.409 -2.119 1.00 35.25 177 ILE A CA 1
ATOM 1404 C C . ILE A 1 177 ? 12.742 14.546 -1.174 1.00 35.25 177 ILE A C 1
ATOM 1406 O O . ILE A 1 177 ? 13.365 15.603 -1.119 1.00 35.25 177 ILE A O 1
ATOM 1410 N N . SER A 1 178 ? 11.644 14.386 -0.425 1.00 34.09 178 SER A N 1
ATOM 1411 C CA . SER A 1 178 ? 11.206 15.345 0.616 1.00 34.09 178 SER A CA 1
ATOM 1412 C C . SER A 1 178 ? 10.942 14.675 1.954 1.00 34.09 178 SER A C 1
ATOM 1414 O O . SER A 1 178 ? 10.410 13.545 1.945 1.00 34.09 178 SER A O 1
#

Radius of gyration: 27.55 Å; Cα contacts (8 Å, |Δi|>4): 59; chains: 1; bounding box: 53×37×86 Å

Secondary structure (DSSP, 8-state):
-HHHHHHHHHHHHHHHHHHHHSTT-HHHHHHHHHHHHHHT--TTS-HHHHHHHHHHHHHHHHHHHHT-TT---HHHHHHHHHHHHHHHHHHHHHHHHHHHHHHHHHHHHHHHHHHHHHHHHHHHHHHH-S-----PPPPPPPS--HHHHHHHHHHHHHHTTS-TTHHHHHHHHHTT--

Organism: NCBI:txid93759

Mean predicted aligned error: 16.75 Å

pLDDT: mean 70.6, std 20.47, range [30.22, 95.88]

Solvent-accessible surface area (backbone atoms only — not comparable to full-atom values): 10635 Å² total; per-residue (Å²): 109,71,71,56,51,54,54,46,50,57,44,48,54,52,52,51,54,48,41,74,77,42,69,89,42,66,65,60,54,54,51,49,54,50,46,53,54,61,69,67,55,62,90,85,55,56,67,65,62,57,48,54,52,48,53,53,49,51,51,53,51,50,54,44,36,75,77,35,82,83,58,93,51,62,87,58,45,56,63,52,50,54,50,51,53,55,51,53,49,54,52,60,71,44,44,63,61,56,52,51,54,51,48,52,51,49,52,52,51,50,50,50,53,62,52,50,53,55,53,54,49,54,61,45,48,77,70,48,82,71,79,81,88,91,77,85,84,79,82,84,78,83,94,75,61,65,64,56,59,50,49,52,51,51,50,58,60,52,58,64,75,76,37,83,77,50,54,61,60,53,52,57,58,60,62,75,79,107

Foldseek 3Di:
DVLLLVLLVVLLVLLVVVCVVVPPPVLSVVLNVLSVVLNPDDPPDDLLVSLVSLVVSLVSVVVVCVVPVPRPCPVSSVSSVVVSVVSVVVVVVCVVVVVVVVVVVVVVVVVVVVVVVVVVVV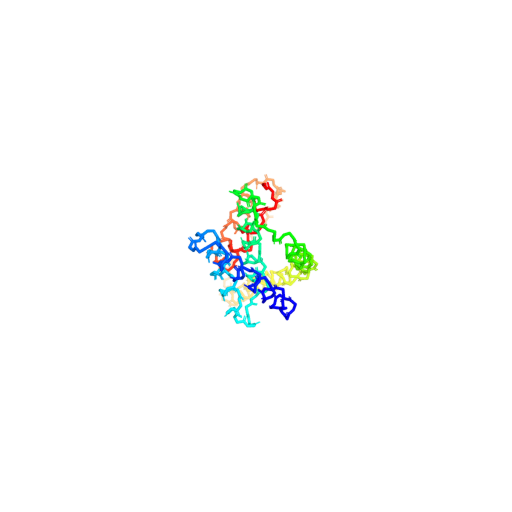VVVVVVVPDDDDDDDDDDDDDDPVVVVVVVVVVVVVVVVPDPPCVSVVVVVVVVPD

Sequence (178 aa):
MAKMVELLTTLKQRVLTLLSEWEDHPGLQKVLELIEMLLAIPLSTPLAKALSGLQFLLNRMRMLQENGSKFSLSDQVDPLLSLVCSWQKMEFDSWPVLLDEVQDQYDINAAKDILQQPVMLILNEEVGQKGFKVVSPETPKPLNDTSESIRMLNAVLNLTQFNDEYRLAGQSLIFIIS

Nearest PDB structures (foldseek):
  6hyd-assembly1_A  TM=9.190E-01  e=7.525E-04  Saccharomyces cerevisiae S288C
  6i27-assembly1_A  TM=9.190E-01  e=7.525E-04  Saccharomyces cerevisiae
  6i26-assembly1_A  TM=9.190E-01  e=7.525E-04  Saccharomyces cerevisiae